Protein 5IVU (pdb70)

Sequence (258 aa):
GVTLNDACVETYQQLKLGKKLKYIIFHLNNTEIAVEKSSDSVDYDNFLADLPEDECRWAVYDLEYEGKRNKLTFVSWAPDSAKMKQKMAYASSKDILRRALTGIAVEIQGTDFSEVAHENVLDKASGVTLNDACVETYQQLKLGKKLKYIIFHLNKENTEIAVEKSSDSVDYDNFLADLPEDECRWAVYDLEYEAGKRNKLTFVSWAPDSAKMKQKMAYASSKDILRRALTGIAVEIQGTDFSEVAHENVLDKASRGH

Structure (mmCIF, N/CA/C/O backbone):
data_5IVU
#
_entry.id   5IVU
#
_cell.length_a   52.927
_cell.length_b   65.937
_cell.length_c   70.757
_cell.angle_alpha   90.00
_cell.angle_beta   90.00
_cell.angle_gamma   90.00
#
_symmetry.space_group_name_H-M   'P 21 21 21'
#
loop_
_entity.id
_entity.type
_entity.pdbx_description
1 polymer Cofilin
2 water water
#
loop_
_atom_site.group_PDB
_atom_site.id
_atom_site.type_symbol
_atom_site.label_atom_id
_atom_site.label_alt_id
_atom_site.label_comp_id
_atom_site.label_asym_id
_atom_site.label_entity_id
_atom_site.label_seq_id
_atom_site.pdbx_PDB_ins_code
_atom_site.Cartn_x
_atom_site.Cartn_y
_atom_site.Cartn_z
_atom_site.occupancy
_atom_site.B_iso_or_equiv
_atom_site.auth_seq_id
_atom_site.auth_comp_id
_atom_site.auth_asym_id
_atom_site.auth_atom_id
_atom_site.pdbx_PDB_model_num
ATOM 1 N N . GLY A 1 6 ? -11.465 0.406 8.976 1.00 69.38 6 GLY A N 1
ATOM 2 C CA . GLY A 1 6 ? -12.539 0.233 7.948 1.00 71.08 6 GLY A CA 1
ATOM 3 C C . GLY A 1 6 ? -12.046 -0.023 6.530 1.00 72.30 6 GLY A C 1
ATOM 4 O O . GLY A 1 6 ? -12.538 -0.930 5.837 1.00 72.47 6 GLY A O 1
ATOM 5 N N . VAL A 1 7 ? -11.074 0.780 6.098 1.00 70.80 7 VAL A N 1
ATOM 6 C CA . VAL A 1 7 ? -10.696 0.860 4.678 1.00 70.08 7 VAL A CA 1
ATOM 7 C C . VAL A 1 7 ? -9.227 0.503 4.443 1.00 67.61 7 VAL A C 1
ATOM 8 O O . VAL A 1 7 ? -8.329 1.097 5.040 1.00 64.22 7 VAL A O 1
ATOM 12 N N . THR A 1 8 ? -9.005 -0.457 3.544 1.00 66.00 8 THR A N 1
ATOM 13 C CA . THR A 1 8 ? -7.679 -1.030 3.297 1.00 62.63 8 THR A CA 1
ATOM 14 C C . THR A 1 8 ? -7.180 -0.662 1.881 1.00 59.23 8 THR A C 1
ATOM 15 O O . THR A 1 8 ? -7.962 -0.561 0.933 1.00 55.97 8 THR A O 1
ATOM 19 N N . LEU A 1 9 ? -5.877 -0.446 1.753 1.00 55.21 9 LEU A N 1
ATOM 20 C CA . LEU A 1 9 ? -5.271 -0.097 0.465 1.00 53.88 9 LEU A CA 1
ATOM 21 C C . LEU A 1 9 ? -4.819 -1.354 -0.282 1.00 53.72 9 LEU A C 1
ATOM 22 O O . LEU A 1 9 ? -4.050 -2.156 0.254 1.00 54.26 9 LEU A O 1
ATOM 27 N N . ASN A 1 10 ? -5.282 -1.510 -1.518 1.00 53.83 10 ASN A N 1
ATOM 28 C CA . ASN A 1 10 ? -4.854 -2.615 -2.376 1.00 54.72 10 ASN A CA 1
ATOM 29 C C . ASN A 1 10 ? -3.381 -2.449 -2.811 1.00 54.66 10 ASN A C 1
ATOM 30 O O . ASN A 1 10 ? -2.930 -1.337 -3.107 1.00 53.86 10 ASN A O 1
ATOM 35 N N . ASP A 1 11 ? -2.631 -3.557 -2.807 1.00 53.82 11 ASP A N 1
ATOM 36 C CA . ASP A 1 11 ? -1.206 -3.558 -3.202 1.00 54.26 11 ASP A CA 1
ATOM 37 C C . ASP A 1 11 ? -1.001 -3.047 -4.627 1.00 50.87 11 ASP A C 1
ATOM 38 O O . ASP A 1 11 ? 0.010 -2.396 -4.916 1.00 53.04 11 ASP A O 1
ATOM 43 N N . ALA A 1 12 ? -1.967 -3.340 -5.499 1.00 47.67 12 ALA A N 1
ATOM 44 C CA . ALA A 1 12 ? -1.964 -2.881 -6.898 1.00 46.60 12 ALA A CA 1
ATOM 45 C C . ALA A 1 12 ? -1.940 -1.352 -7.092 1.00 43.66 12 ALA A C 1
ATOM 46 O O . ALA A 1 12 ? -1.511 -0.878 -8.144 1.00 39.50 12 ALA A O 1
ATOM 48 N N . CYS A 1 13 ? -2.396 -0.592 -6.093 1.00 41.29 13 CYS A N 1
ATOM 49 C CA . CYS A 1 13 ? -2.360 0.868 -6.158 1.00 42.60 13 CYS A CA 1
ATOM 50 C C . CYS A 1 13 ? -0.930 1.406 -6.256 1.00 42.85 13 CYS A C 1
ATOM 51 O O . CYS A 1 13 ? -0.603 2.118 -7.222 1.00 39.98 13 CYS A O 1
ATOM 54 N N . VAL A 1 14 ? -0.091 1.066 -5.272 1.00 42.95 14 VAL A N 1
ATOM 55 C CA . VAL A 1 14 ? 1.309 1.515 -5.273 1.00 45.11 14 VAL A CA 1
ATOM 56 C C . VAL A 1 14 ? 2.082 0.901 -6.449 1.00 45.08 14 VAL A C 1
ATOM 57 O O . VAL A 1 14 ? 2.896 1.584 -7.062 1.00 48.18 14 VAL A O 1
ATOM 61 N N . GLU A 1 15 ? 1.823 -0.369 -6.755 1.00 46.60 15 GLU A N 1
ATOM 62 C CA . GLU A 1 15 ? 2.499 -1.066 -7.859 1.00 48.35 15 GLU A CA 1
ATOM 63 C C . GLU A 1 15 ? 2.287 -0.374 -9.191 1.00 44.66 15 GLU A C 1
ATOM 64 O O . GLU A 1 15 ? 3.251 -0.117 -9.906 1.00 43.95 15 GLU A O 1
ATOM 70 N N . THR A 1 16 ? 1.027 -0.079 -9.513 1.00 41.30 16 THR A N 1
ATOM 71 C CA . THR A 1 16 ? 0.681 0.582 -10.779 1.00 38.66 16 THR A CA 1
ATOM 72 C C . THR A 1 16 ? 1.228 2.007 -10.828 1.00 36.06 16 THR A C 1
ATOM 73 O O . THR A 1 16 ? 1.624 2.489 -11.888 1.00 36.95 16 THR A O 1
ATOM 77 N N . TYR A 1 17 ? 1.209 2.683 -9.687 1.00 35.47 17 TYR A N 1
ATOM 78 C CA . TYR A 1 17 ? 1.780 4.018 -9.555 1.00 34.98 17 TYR A CA 1
ATOM 79 C C . TYR A 1 17 ? 3.286 3.983 -9.787 1.00 36.27 17 TYR A C 1
ATOM 80 O O . TYR A 1 17 ? 3.818 4.860 -10.478 1.00 35.66 17 TYR A O 1
ATOM 89 N N . GLN A 1 18 ? 3.964 2.985 -9.210 1.00 35.78 18 GLN A N 1
ATOM 90 C CA . GLN A 1 18 ? 5.389 2.799 -9.458 1.00 38.09 18 GLN A CA 1
ATOM 91 C C . GLN A 1 18 ? 5.648 2.543 -10.937 1.00 39.40 18 GLN A C 1
ATOM 92 O O . GLN A 1 18 ? 6.610 3.073 -11.483 1.00 43.06 18 GLN A O 1
ATOM 98 N N . GLN A 1 19 ? 4.774 1.782 -11.592 1.00 39.15 19 GLN A N 1
ATOM 99 C CA . GLN A 1 19 ? 4.865 1.565 -13.042 1.00 42.05 19 GLN A CA 1
ATOM 100 C C . GLN A 1 19 ? 4.688 2.874 -13.845 1.00 41.12 19 GLN A C 1
ATOM 101 O O . GLN A 1 19 ? 5.443 3.148 -14.785 1.00 38.55 19 GLN A O 1
ATOM 107 N N . LEU A 1 20 ? 3.704 3.686 -13.463 1.00 40.18 20 LEU A N 1
ATOM 108 C CA . LEU A 1 20 ? 3.547 5.019 -14.036 1.00 40.26 20 LEU A CA 1
ATOM 109 C C . LEU A 1 20 ? 4.821 5.841 -13.840 1.00 42.44 20 LEU A C 1
ATOM 110 O O . LEU A 1 20 ? 5.286 6.504 -14.762 1.00 42.84 20 LEU A O 1
ATOM 115 N N . LYS A 1 21 ? 5.362 5.797 -12.630 1.00 45.50 21 LYS A N 1
ATOM 116 C CA . LYS A 1 21 ? 6.516 6.609 -12.246 1.00 49.19 21 LYS A CA 1
ATOM 117 C C . LYS A 1 21 ? 7.829 6.219 -12.961 1.00 49.98 21 LYS A C 1
ATOM 118 O O . LYS A 1 21 ? 8.631 7.095 -13.256 1.00 51.12 21 LYS A O 1
ATOM 124 N N . LEU A 1 22 ? 7.995 4.929 -13.274 1.00 52.29 22 LEU A N 1
ATOM 125 C CA . LEU A 1 22 ? 9.214 4.326 -13.814 1.00 55.55 22 LEU A CA 1
ATOM 126 C C . LEU A 1 22 ? 8.942 3.957 -15.261 1.00 59.65 22 LEU A C 1
ATOM 127 O O . LEU A 1 22 ? 8.283 2.947 -15.535 1.00 59.15 22 LEU A O 1
ATOM 132 N N . GLY A 1 23 ? 9.444 4.755 -16.190 1.00 64.37 23 GLY A N 1
ATOM 133 C CA . GLY A 1 23 ? 9.303 4.437 -17.607 1.00 68.81 23 GLY A CA 1
ATOM 134 C C . GLY A 1 23 ? 7.922 4.695 -18.153 1.00 66.52 23 GLY A C 1
ATOM 135 O O . GLY A 1 23 ? 7.007 4.994 -17.409 1.00 63.54 23 GLY A O 1
ATOM 136 N N . LYS A 1 24 ? 7.794 4.481 -19.456 1.00 68.66 24 LYS A N 1
ATOM 137 C CA . LYS A 1 24 ? 6.766 5.071 -20.288 1.00 71.01 24 LYS A CA 1
ATOM 138 C C . LYS A 1 24 ? 5.801 4.007 -20.793 1.00 66.18 24 LYS A C 1
ATOM 139 O O . LYS A 1 24 ? 5.800 3.673 -21.976 1.00 66.49 24 LYS A O 1
ATOM 145 N N . LYS A 1 25 ? 5.006 3.453 -19.883 1.00 62.65 25 LYS A N 1
ATOM 146 C CA . LYS A 1 25 ? 3.833 2.651 -20.259 1.00 58.80 25 LYS A CA 1
ATOM 147 C C . LYS A 1 2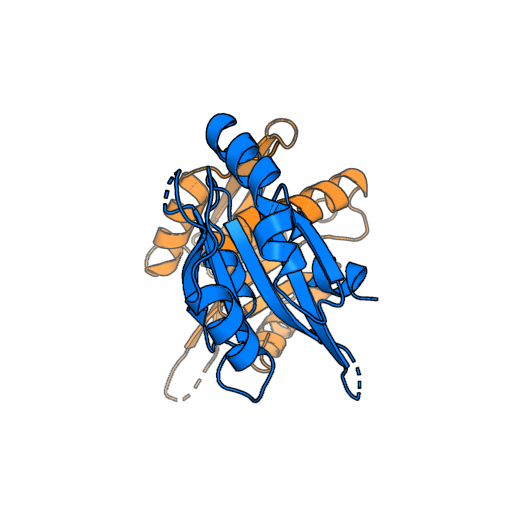5 ? 2.502 3.309 -19.891 1.00 49.20 25 LYS A C 1
ATOM 148 O O . LYS A 1 25 ? 1.479 2.950 -20.457 1.00 46.96 25 LYS A O 1
ATOM 154 N N . LEU A 1 26 ? 2.525 4.285 -18.980 1.00 44.18 26 LEU A N 1
ATOM 155 C CA . LEU A 1 26 ? 1.310 4.873 -18.400 1.00 40.21 26 LEU A CA 1
ATOM 156 C C . LEU A 1 26 ? 1.413 6.389 -18.321 1.00 37.78 26 LEU A C 1
ATOM 157 O O . LEU A 1 26 ? 2.476 6.936 -18.023 1.00 35.46 26 LEU A O 1
ATOM 162 N N . LYS A 1 27 ? 0.301 7.056 -18.607 1.00 36.44 27 LYS A N 1
ATOM 163 C CA . LYS A 1 27 ? 0.199 8.501 -18.469 1.00 35.94 27 LYS A CA 1
ATOM 164 C C . LYS A 1 27 ? -0.682 8.883 -17.275 1.00 35.76 27 LYS A C 1
ATOM 165 O O . LYS A 1 27 ? -0.410 9.887 -16.624 1.00 38.48 27 LYS A O 1
ATOM 171 N N . TYR A 1 28 ? -1.722 8.097 -16.976 1.00 35.58 28 TYR A N 1
ATOM 172 C CA . TYR A 1 28 ? -2.531 8.314 -15.760 1.00 34.76 28 TYR A CA 1
ATOM 173 C C . TYR A 1 28 ? -3.170 7.065 -15.176 1.00 34.47 28 TYR A C 1
ATOM 174 O O . TYR A 1 28 ? -3.269 6.038 -15.839 1.00 35.67 28 TYR A O 1
ATOM 183 N N . ILE A 1 29 ? -3.607 7.184 -13.923 1.00 34.24 29 ILE A N 1
ATOM 184 C CA . ILE A 1 29 ? -4.284 6.109 -13.185 1.00 33.35 29 ILE A CA 1
ATOM 185 C C . ILE A 1 29 ? -5.525 6.694 -12.487 1.00 34.06 29 ILE A C 1
ATOM 186 O O . ILE A 1 29 ? -5.453 7.769 -11.885 1.00 32.34 29 ILE A O 1
ATOM 191 N N . ILE A 1 30 ? -6.645 5.969 -12.558 1.00 33.75 30 ILE A N 1
ATOM 192 C CA . ILE A 1 30 ? -7.873 6.323 -11.842 1.00 33.10 30 ILE A CA 1
ATOM 193 C C . ILE A 1 30 ? -8.080 5.342 -10.686 1.00 32.25 30 ILE A C 1
ATOM 194 O O . ILE A 1 30 ? -8.175 4.145 -10.910 1.00 32.14 30 ILE A O 1
ATOM 199 N N . PHE A 1 31 ? -8.131 5.856 -9.459 1.00 33.30 31 PHE A N 1
ATOM 200 C CA . PHE A 1 31 ? -8.437 5.056 -8.262 1.00 33.73 31 PHE A CA 1
ATOM 201 C C . PHE A 1 31 ? -9.865 5.318 -7.792 1.00 34.07 31 PHE A C 1
ATOM 202 O O . PHE A 1 31 ? -10.422 6.391 -8.047 1.00 30.88 31 PHE A O 1
ATOM 210 N N . HIS A 1 32 ? -10.425 4.344 -7.073 1.00 35.95 32 HIS A N 1
ATOM 211 C CA . HIS A 1 32 ? -11.806 4.415 -6.570 1.00 37.44 32 HIS A CA 1
ATOM 212 C C . HIS A 1 32 ? -12.022 3.503 -5.345 1.00 36.66 32 HIS A C 1
ATOM 213 O O . HIS A 1 32 ? -11.182 2.652 -5.058 1.00 35.04 32 HIS A O 1
ATOM 220 N N . LEU A 1 33 ? -13.118 3.716 -4.613 1.00 38.93 33 LEU A N 1
ATOM 221 C CA . LEU A 1 33 ? -13.571 2.763 -3.561 1.00 43.52 33 LEU A CA 1
ATOM 222 C C . LEU A 1 33 ? -14.349 1.646 -4.217 1.00 47.54 33 LEU A C 1
ATOM 223 O O . LEU A 1 33 ? -15.103 1.908 -5.156 1.00 49.35 33 LEU A O 1
ATOM 228 N N . ASN A 1 34 ? -14.229 0.429 -3.684 1.00 54.03 34 ASN A N 1
ATOM 229 C CA . ASN A 1 34 ? -14.878 -0.752 -4.319 1.00 59.76 34 ASN A CA 1
ATOM 230 C C . ASN A 1 34 ? -16.421 -0.810 -4.138 1.00 62.49 34 ASN A C 1
ATOM 231 O O . ASN A 1 34 ? -17.005 -0.234 -3.201 1.00 63.74 34 ASN A O 1
ATOM 236 N N . ASN A 1 37 ? -16.954 2.176 1.260 1.00 62.07 37 ASN A N 1
ATOM 237 C CA . ASN A 1 37 ? -16.863 0.708 1.242 1.00 64.95 37 ASN A CA 1
ATOM 238 C C . ASN A 1 37 ? -15.443 0.273 1.684 1.00 65.12 37 ASN A C 1
ATOM 239 O O . ASN A 1 37 ? -14.733 1.078 2.285 1.00 63.17 37 ASN A O 1
ATOM 244 N N . THR A 1 38 ? -15.026 -0.965 1.390 1.00 66.12 38 THR A N 1
ATOM 245 C CA . THR A 1 38 ? -13.937 -1.639 2.137 1.00 66.14 38 THR A CA 1
ATOM 246 C C . THR A 1 38 ? -12.482 -1.507 1.643 1.00 63.74 38 THR A C 1
ATOM 247 O O . THR A 1 38 ? -11.563 -1.629 2.463 1.00 57.34 38 THR A O 1
ATOM 251 N N . GLU A 1 39 ? -12.265 -1.296 0.336 1.00 61.82 39 GLU A N 1
ATOM 252 C CA . GLU A 1 39 ? -10.903 -1.149 -0.208 1.00 57.82 39 GLU A CA 1
ATOM 253 C C . GLU A 1 39 ? -10.772 -0.074 -1.293 1.00 53.91 39 GLU A C 1
ATOM 254 O O . GLU A 1 39 ? -11.691 0.138 -2.093 1.00 55.91 39 GLU A O 1
ATOM 260 N N . ILE A 1 40 ? -9.610 0.583 -1.311 1.00 47.43 40 ILE A N 1
ATOM 261 C CA . ILE A 1 40 ? -9.230 1.484 -2.395 1.00 42.88 40 ILE A CA 1
ATOM 262 C C . ILE A 1 40 ? -8.518 0.645 -3.463 1.00 41.53 40 ILE A C 1
ATOM 263 O O . ILE A 1 40 ? -7.614 -0.128 -3.148 1.00 44.36 40 ILE A O 1
ATOM 268 N N . ALA A 1 41 ? -8.929 0.808 -4.716 1.00 39.54 41 ALA A N 1
ATOM 269 C CA . ALA A 1 41 ? -8.463 -0.024 -5.820 1.00 38.77 41 ALA A CA 1
ATOM 270 C C . ALA A 1 41 ? -8.252 0.817 -7.063 1.00 39.47 41 ALA A C 1
ATOM 271 O O . ALA A 1 41 ? -8.739 1.951 -7.138 1.00 39.41 41 ALA A O 1
ATOM 273 N N . VAL A 1 42 ? -7.538 0.239 -8.035 1.00 38.38 42 VAL A N 1
ATOM 274 C CA . VAL A 1 42 ? -7.326 0.849 -9.343 1.00 38.91 42 VAL A CA 1
ATOM 275 C C . VAL A 1 42 ? -8.560 0.582 -10.174 1.00 38.02 42 VAL A C 1
ATOM 276 O O . VAL A 1 42 ? -8.859 -0.565 -10.448 1.00 38.00 42 VAL A O 1
ATOM 280 N N . GLU A 1 43 ? -9.286 1.635 -10.549 1.00 38.38 43 GLU A N 1
ATOM 281 C CA . GLU A 1 43 ? -10.384 1.501 -11.508 1.00 38.29 43 GLU A CA 1
ATOM 282 C C . GLU A 1 43 ? -9.817 1.311 -12.902 1.00 38.88 43 GLU A C 1
ATOM 283 O O . GLU A 1 43 ? -10.292 0.463 -13.657 1.00 39.25 43 GLU A O 1
ATOM 289 N N . LYS A 1 44 ? -8.829 2.126 -13.257 1.00 40.81 44 LYS A N 1
ATOM 290 C CA . LYS A 1 44 ? -8.122 1.931 -14.515 1.00 42.65 44 LYS A CA 1
ATOM 291 C C . LYS A 1 44 ? -6.802 2.673 -14.673 1.00 41.91 44 LYS A C 1
ATOM 292 O O . LYS A 1 44 ? -6.471 3.581 -13.921 1.00 43.26 44 LYS A O 1
ATOM 298 N N . SER A 1 45 ? -6.058 2.223 -15.678 1.00 41.95 45 SER A N 1
ATOM 299 C CA . SER A 1 45 ? -4.832 2.850 -16.146 1.00 42.15 45 SER A CA 1
ATOM 300 C C . SER A 1 45 ? -5.006 3.226 -17.612 1.00 41.75 45 SER A C 1
ATOM 301 O O . SER A 1 45 ? -5.858 2.682 -18.315 1.00 40.75 45 SER A O 1
ATOM 304 N N . SER A 1 46 ? -4.181 4.153 -18.069 1.00 40.87 46 SER A N 1
ATOM 305 C CA . SER A 1 46 ? -4.195 4.562 -19.460 1.00 39.65 46 SER A CA 1
ATOM 306 C C . SER A 1 46 ? -2.805 4.925 -19.935 1.00 37.88 46 SER A C 1
ATOM 307 O O . SER A 1 46 ? -2.000 5.471 -19.178 1.00 38.76 46 SER A O 1
ATOM 310 N N . ASP A 1 47 ? -2.554 4.616 -21.200 1.00 37.13 47 ASP A N 1
ATOM 311 C CA . ASP A 1 47 ? -1.333 5.008 -21.895 1.00 37.14 47 ASP A CA 1
ATOM 312 C C . ASP A 1 47 ? -1.560 6.263 -22.722 1.00 35.11 47 ASP A C 1
ATOM 313 O O . ASP A 1 47 ? -0.632 6.736 -23.379 1.00 36.24 47 ASP A O 1
ATOM 318 N N . SER A 1 48 ? -2.781 6.804 -22.696 1.00 34.08 48 SER A N 1
ATOM 319 C CA . SER A 1 48 ? -3.156 7.901 -23.589 1.00 33.76 48 SER A CA 1
ATOM 320 C C . SER A 1 48 ? -2.476 9.213 -23.218 1.00 33.49 48 SER A C 1
ATOM 321 O O . SER A 1 48 ? -2.514 9.639 -22.073 1.00 33.60 48 SER A O 1
ATOM 324 N N . VAL A 1 49 ? -1.885 9.856 -24.215 1.00 34.22 49 VAL A N 1
ATOM 325 C CA . VAL A 1 49 ? -1.276 11.171 -24.057 1.00 35.55 49 VAL A CA 1
ATOM 326 C C . VAL A 1 49 ? -2.344 12.293 -24.066 1.00 36.83 49 VAL A C 1
ATOM 327 O O . VAL A 1 49 ? -2.057 13.420 -23.656 1.00 37.93 49 VAL A O 1
ATOM 331 N N . ASP A 1 50 ? -3.553 11.977 -24.542 1.00 37.13 50 ASP A N 1
ATOM 332 C CA . ASP A 1 50 ? -4.619 12.964 -24.727 1.00 38.73 50 ASP A CA 1
ATOM 333 C C . ASP A 1 50 ? -5.290 13.301 -23.399 1.00 37.63 50 ASP A C 1
ATOM 334 O O . ASP A 1 50 ? -5.971 12.462 -22.802 1.00 36.31 50 ASP A O 1
ATOM 339 N N . TYR A 1 51 ? -5.099 14.532 -22.944 1.00 38.70 51 TYR A N 1
ATOM 340 C CA . TYR A 1 51 ? -5.702 14.985 -21.692 1.00 41.59 51 TYR A CA 1
ATOM 341 C C . TYR A 1 51 ? -7.243 14.876 -21.673 1.00 43.46 51 TYR A C 1
ATOM 342 O O . TYR A 1 51 ? -7.827 14.688 -20.600 1.00 46.71 51 TYR A O 1
ATOM 351 N N . ASP A 1 52 ? -7.891 14.964 -22.835 1.00 42.98 52 ASP A N 1
ATOM 352 C CA . ASP A 1 52 ? -9.352 14.802 -22.912 1.00 43.23 52 ASP A CA 1
ATOM 353 C C . ASP A 1 52 ? -9.848 13.391 -22.591 1.00 42.57 52 ASP A C 1
ATOM 354 O O . ASP A 1 52 ? -10.976 13.240 -22.101 1.00 45.70 52 ASP A O 1
ATOM 35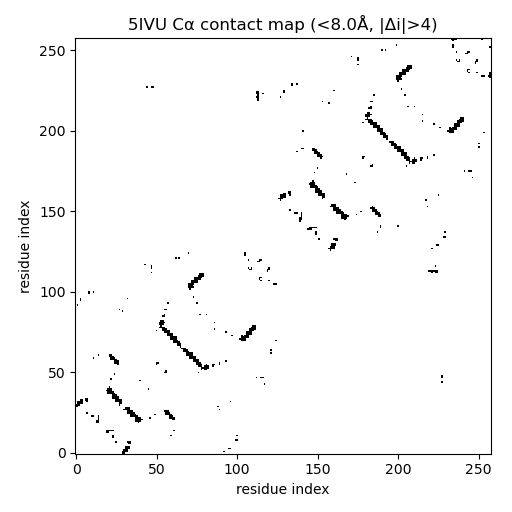9 N N . ASN A 1 53 ? -9.033 12.376 -22.858 1.00 39.98 53 ASN A N 1
ATOM 360 C CA . ASN A 1 53 ? -9.336 11.003 -22.412 1.00 41.89 53 ASN A CA 1
ATOM 361 C C . ASN A 1 53 ? -9.341 10.872 -20.890 1.00 41.08 53 ASN A C 1
ATOM 362 O O . ASN A 1 53 ? -10.137 10.104 -20.333 1.00 39.45 53 ASN A O 1
ATOM 367 N N . PHE A 1 54 ? -8.441 11.609 -20.230 1.00 39.10 54 PHE A N 1
ATOM 368 C CA . PHE A 1 54 ? -8.417 11.688 -18.766 1.00 37.04 54 PHE A CA 1
ATOM 369 C C . PHE A 1 54 ? -9.710 12.304 -18.244 1.00 36.90 54 PHE A C 1
ATOM 370 O O . PHE A 1 54 ? -10.372 11.707 -17.385 1.00 34.55 54 PHE A O 1
ATOM 378 N N . LEU A 1 55 ? -10.068 13.470 -18.791 1.00 36.59 55 LEU A N 1
ATOM 379 C CA . LEU A 1 55 ? -11.294 14.163 -18.410 1.00 39.17 55 LEU A CA 1
ATOM 380 C C . LEU A 1 55 ? -12.547 13.310 -18.611 1.00 40.42 55 LEU A C 1
ATOM 381 O O . LEU A 1 55 ? -13.462 13.366 -17.786 1.00 41.46 55 LEU A O 1
ATOM 386 N N . ALA A 1 56 ? -12.552 12.488 -19.662 1.00 41.68 56 ALA A N 1
ATOM 387 C CA . ALA A 1 56 ? -13.659 11.566 -19.939 1.00 43.59 56 ALA A CA 1
ATOM 388 C C . ALA A 1 56 ? -13.811 10.473 -18.885 1.00 43.54 56 ALA A C 1
ATOM 389 O O . ALA A 1 56 ? -14.923 10.041 -18.620 1.00 46.03 56 ALA A O 1
ATOM 391 N N . ASP A 1 57 ? -12.704 10.021 -18.300 1.00 44.90 57 ASP A N 1
ATOM 392 C CA . ASP A 1 57 ? -12.746 9.004 -17.229 1.00 46.25 57 ASP A CA 1
ATOM 393 C C . ASP A 1 57 ? -13.065 9.532 -15.826 1.00 45.54 57 ASP A C 1
ATOM 394 O O . ASP A 1 57 ? -13.223 8.740 -14.894 1.00 47.47 57 ASP A O 1
ATOM 399 N N . LEU A 1 58 ? -13.150 10.850 -15.671 1.00 44.09 58 LEU A N 1
ATOM 400 C CA . LEU A 1 58 ? -13.658 11.448 -14.440 1.00 43.02 58 LEU A CA 1
ATOM 401 C C . LEU A 1 58 ? -15.179 11.476 -14.559 1.00 42.71 58 LEU A C 1
ATOM 402 O O . LEU A 1 58 ? -15.719 12.285 -15.335 1.00 40.03 58 LEU A O 1
ATOM 407 N N . PRO A 1 59 ? -15.883 10.587 -13.818 1.00 43.50 59 PRO A N 1
ATOM 408 C CA . PRO A 1 59 ? -17.332 10.576 -14.009 1.00 43.94 59 PRO A CA 1
ATOM 409 C C . PRO A 1 59 ? -17.937 11.847 -13.449 1.00 44.81 59 PRO A C 1
ATOM 410 O O . PRO A 1 59 ? -17.514 12.312 -12.385 1.00 44.61 59 PRO A O 1
ATOM 414 N N . GLU A 1 60 ? -18.907 12.397 -14.172 1.00 45.68 60 GLU A N 1
ATOM 415 C CA . GLU A 1 60 ? -19.483 13.697 -13.839 1.00 48.34 60 GLU A CA 1
ATOM 416 C C . GLU A 1 60 ? -20.265 13.741 -12.521 1.00 47.29 60 GLU A C 1
ATOM 417 O O . GLU A 1 60 ? -20.409 14.818 -11.942 1.00 47.92 60 GLU A O 1
ATOM 423 N N . ASP A 1 61 ? -20.747 12.590 -12.050 1.00 47.20 61 ASP A N 1
ATOM 424 C CA . ASP A 1 61 ? -21.563 12.515 -10.831 1.00 49.23 61 ASP A CA 1
ATOM 425 C C . ASP A 1 61 ? -21.027 11.501 -9.793 1.00 47.54 61 ASP A C 1
ATOM 426 O O . ASP A 1 61 ? -21.793 10.974 -8.980 1.00 46.03 61 ASP A O 1
ATOM 431 N N . GLU A 1 62 ? -19.718 11.232 -9.833 1.00 46.28 62 GLU A N 1
ATOM 432 C CA . GLU A 1 62 ? -19.061 10.353 -8.865 1.00 45.05 62 GLU A CA 1
ATOM 433 C C . GLU A 1 62 ? -17.681 10.874 -8.504 1.00 42.63 62 GLU A C 1
ATOM 434 O O . GLU A 1 62 ? -17.040 11.541 -9.310 1.00 41.79 62 GLU A O 1
ATOM 440 N N . CYS A 1 63 ? -17.243 10.573 -7.282 1.00 39.73 63 CYS A N 1
ATOM 441 C CA . CYS A 1 63 ? -15.896 10.907 -6.836 1.00 39.36 63 CYS A CA 1
ATOM 442 C C . CYS A 1 63 ? -14.879 9.876 -7.308 1.00 36.58 63 CYS A C 1
ATOM 443 O O . CYS A 1 63 ? -15.187 8.687 -7.443 1.00 32.43 63 CYS A O 1
ATOM 446 N N . ARG A 1 64 ? -13.665 10.358 -7.555 1.00 35.25 64 ARG A N 1
ATOM 447 C CA . ARG A 1 64 ? -12.514 9.506 -7.845 1.00 37.10 64 ARG A CA 1
ATOM 448 C C . ARG A 1 64 ? -11.279 10.174 -7.260 1.00 35.89 64 ARG A C 1
ATOM 449 O O . ARG A 1 64 ? -11.309 11.359 -6.913 1.00 34.90 64 ARG A O 1
ATOM 457 N N . TRP A 1 65 ? -10.207 9.397 -7.143 1.00 34.27 65 TRP A N 1
ATOM 458 C CA . TRP A 1 65 ? -8.854 9.949 -7.099 1.00 32.77 65 TRP A CA 1
ATOM 459 C C . TRP A 1 65 ? -8.148 9.583 -8.394 1.00 30.18 65 TRP A C 1
ATOM 460 O O . TRP A 1 65 ? -8.526 8.629 -9.068 1.00 29.30 65 TRP A O 1
ATOM 471 N N . ALA A 1 66 ? -7.122 10.347 -8.739 1.00 28.73 66 ALA A N 1
ATOM 472 C CA . ALA A 1 66 ? -6.309 10.013 -9.897 1.00 28.46 66 ALA A CA 1
ATOM 473 C C . ALA A 1 66 ? -4.905 10.505 -9.713 1.00 29.42 66 ALA A C 1
ATOM 474 O O . ALA A 1 66 ? -4.661 11.405 -8.912 1.00 29.47 66 ALA A O 1
ATOM 476 N N . VAL A 1 67 ? -3.989 9.898 -10.460 1.00 29.75 67 VAL A N 1
ATOM 477 C CA . VAL A 1 67 ? -2.648 10.435 -10.640 1.00 29.77 67 VAL A CA 1
ATOM 478 C C . VAL A 1 67 ? -2.444 10.665 -12.136 1.00 29.45 67 VAL A C 1
ATOM 479 O O . VAL A 1 67 ? -2.823 9.824 -12.948 1.00 29.36 67 VAL A O 1
ATOM 483 N N . TYR A 1 68 ? -1.872 11.821 -12.479 1.00 29.19 68 TYR A N 1
ATOM 484 C CA . TYR A 1 68 ? -1.616 12.193 -13.861 1.00 30.36 68 TYR A CA 1
ATOM 485 C C . TYR A 1 68 ? -0.167 12.637 -13.992 1.00 30.49 68 TYR A C 1
ATOM 486 O O . TYR A 1 68 ? 0.309 13.444 -13.198 1.00 31.28 68 TYR A O 1
ATOM 495 N N . ASP A 1 69 ? 0.525 12.104 -14.993 1.00 31.70 69 ASP A N 1
ATOM 496 C CA . ASP A 1 69 ? 1.909 12.470 -15.255 1.00 32.52 69 ASP A CA 1
ATOM 497 C C . ASP A 1 69 ? 1.889 13.687 -16.166 1.00 32.86 69 ASP A C 1
ATOM 498 O O . ASP A 1 69 ? 1.926 13.573 -17.384 1.00 31.58 69 ASP A O 1
ATOM 503 N N . LEU A 1 70 ? 1.821 14.859 -15.546 1.00 34.25 70 LEU A N 1
ATOM 504 C CA . LEU A 1 70 ? 1.594 16.107 -16.250 1.00 36.33 70 LEU A CA 1
ATOM 505 C C . LEU A 1 70 ? 2.880 16.633 -16.855 1.00 38.38 70 LEU A C 1
ATOM 506 O O . LEU A 1 70 ? 3.843 16.871 -16.142 1.00 38.30 70 LEU A O 1
ATOM 511 N N . GLU A 1 71 ? 2.872 16.821 -18.169 1.00 44.61 71 GLU A N 1
ATOM 512 C CA . GLU A 1 71 ? 3.980 17.417 -18.909 1.00 50.29 71 GLU A CA 1
ATOM 513 C C . GLU A 1 71 ? 3.695 18.898 -19.198 1.00 53.15 71 GLU A C 1
ATOM 514 O O . GLU A 1 71 ? 2.579 19.260 -19.556 1.00 50.04 71 GLU A O 1
ATOM 520 N N . TYR A 1 72 ? 4.717 19.743 -19.083 1.00 59.94 72 TYR A N 1
ATOM 521 C CA . TYR A 1 72 ? 4.603 21.166 -19.465 1.00 65.17 72 TYR A CA 1
ATOM 522 C C . TYR A 1 72 ? 5.919 21.852 -19.800 1.00 71.90 72 TYR A C 1
ATOM 523 O O . TYR A 1 72 ? 7.008 21.357 -19.473 1.00 73.84 72 TYR A O 1
ATOM 532 N N . GLU A 1 73 ? 5.771 23.014 -20.438 1.00 76.66 73 GLU A N 1
ATOM 533 C CA . GLU A 1 73 ? 6.880 23.833 -20.919 1.00 78.16 73 GLU A CA 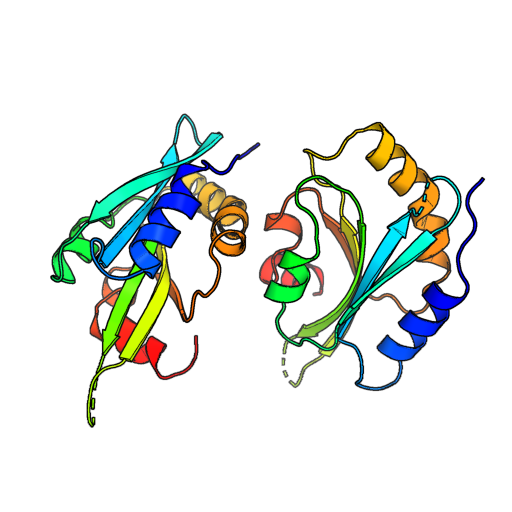1
ATOM 534 C C . GLU A 1 73 ? 6.960 25.112 -20.083 1.00 70.41 73 GLU A C 1
ATOM 535 O O . GLU A 1 73 ? 7.264 25.068 -18.889 1.00 61.20 73 GLU A O 1
ATOM 541 N N . GLY A 1 79 ? 13.243 23.559 -22.689 1.00 86.83 79 GLY A N 1
ATOM 542 C CA . GLY A 1 79 ? 12.730 22.193 -22.744 1.00 88.12 79 GLY A CA 1
ATOM 543 C C . GLY A 1 79 ? 11.375 22.029 -22.065 1.00 87.80 79 GLY A C 1
ATOM 544 O O . GLY A 1 79 ? 10.543 22.934 -22.108 1.00 85.09 79 GLY A O 1
ATOM 545 N N . LYS A 1 80 ? 11.159 20.865 -21.446 1.00 87.30 80 LYS A N 1
ATOM 546 C CA . LYS A 1 80 ? 9.880 20.516 -20.802 1.00 83.48 80 LYS A CA 1
ATOM 547 C C . LYS A 1 80 ? 10.127 19.934 -19.408 1.00 76.50 80 LYS A C 1
ATOM 548 O O . LYS A 1 80 ? 11.212 19.410 -19.123 1.00 78.20 80 LYS A O 1
ATOM 554 N N . ARG A 1 81 ? 9.124 20.045 -18.541 1.00 65.23 81 ARG A N 1
ATOM 555 C CA . ARG A 1 81 ? 9.159 19.464 -17.196 1.00 62.47 81 ARG A CA 1
ATOM 556 C C . ARG A 1 81 ? 7.981 18.503 -16.986 1.00 53.56 81 ARG A C 1
ATOM 557 O O . ARG A 1 81 ? 6.990 18.611 -17.688 1.00 51.51 81 ARG A O 1
ATOM 565 N N . ASN A 1 82 ? 8.107 17.553 -16.054 1.00 45.90 82 ASN A N 1
ATOM 566 C CA . ASN A 1 82 ? 6.993 16.670 -15.678 1.00 43.18 82 ASN A CA 1
ATOM 567 C C . ASN A 1 82 ? 6.691 16.805 -14.203 1.00 43.27 82 ASN A C 1
ATOM 568 O O . ASN A 1 82 ? 7.605 17.000 -13.392 1.00 43.49 82 ASN A O 1
ATOM 573 N N . LYS A 1 83 ? 5.414 16.680 -13.853 1.00 39.40 83 LYS A N 1
ATOM 574 C CA . LYS A 1 83 ? 5.005 16.679 -12.459 1.00 38.33 83 LYS A CA 1
ATOM 575 C C . LYS A 1 83 ? 3.903 15.659 -12.218 1.00 34.88 83 LYS A C 1
ATOM 576 O O . LYS A 1 83 ? 2.869 15.687 -12.864 1.00 34.72 83 LYS A O 1
ATOM 582 N N . LEU A 1 84 ? 4.143 14.757 -11.276 1.00 34.22 84 LEU A N 1
ATOM 583 C CA . LEU A 1 84 ? 3.148 13.781 -10.867 1.00 34.27 84 LEU A CA 1
ATOM 584 C C . LEU A 1 84 ? 2.089 14.537 -10.058 1.00 33.55 84 LEU A C 1
ATOM 585 O O . LEU A 1 84 ? 2.396 15.150 -9.033 1.00 33.49 84 LEU A O 1
ATOM 590 N N . THR A 1 85 ? 0.853 14.478 -10.540 1.00 32.36 85 THR A N 1
ATOM 591 C CA . THR A 1 85 ? -0.246 15.275 -10.039 1.00 30.84 85 THR A CA 1
ATOM 592 C C . THR A 1 85 ? -1.336 14.387 -9.444 1.00 29.77 85 THR A C 1
ATOM 593 O O . THR A 1 85 ? -1.895 13.554 -10.142 1.00 30.20 85 THR A O 1
ATOM 597 N N . PHE A 1 86 ? -1.609 14.560 -8.150 1.00 28.84 86 PHE A N 1
ATOM 598 C CA . PHE A 1 86 ? -2.724 13.895 -7.473 1.00 27.70 86 PHE A CA 1
ATOM 599 C C . PHE A 1 86 ? -3.969 14.758 -7.584 1.00 27.86 86 PHE A C 1
ATOM 600 O O . PHE A 1 86 ? -3.905 15.967 -7.392 1.00 27.54 86 PHE A O 1
ATOM 608 N N . VAL A 1 87 ? -5.089 14.128 -7.909 1.00 27.63 87 VAL A N 1
ATOM 609 C CA . VAL A 1 87 ? -6.344 14.808 -8.167 1.00 28.30 87 VAL A CA 1
ATOM 610 C C . VAL A 1 87 ? -7.393 14.175 -7.266 1.00 29.88 87 VAL A C 1
ATOM 611 O O . VAL A 1 87 ? -7.635 12.977 -7.370 1.00 31.57 87 VAL A O 1
ATOM 615 N N . SER A 1 88 ? -8.001 14.966 -6.388 1.00 30.18 88 SER A N 1
ATOM 616 C CA . SER A 1 88 ? -9.207 14.545 -5.694 1.00 31.79 88 SER A CA 1
ATOM 617 C C . SER A 1 88 ? -10.394 15.075 -6.494 1.00 32.47 88 SER A C 1
ATOM 618 O O . SER A 1 88 ? -10.581 16.285 -6.595 1.00 33.09 88 SER A O 1
ATOM 621 N N . TRP A 1 89 ? -11.158 14.164 -7.094 1.00 33.55 89 TRP A N 1
ATOM 622 C CA . TRP A 1 89 ? -12.318 14.525 -7.890 1.00 34.73 89 TRP A CA 1
ATOM 623 C C . TRP A 1 89 ? -13.545 14.376 -7.001 1.00 35.66 89 TRP A C 1
ATOM 624 O O . TRP A 1 89 ? -13.840 13.290 -6.509 1.00 37.84 89 TRP A O 1
ATOM 635 N N . ALA A 1 90 ? -14.242 15.487 -6.781 1.00 37.20 90 ALA A N 1
ATOM 636 C CA . ALA A 1 90 ? -15.381 15.539 -5.869 1.00 37.36 90 ALA A CA 1
ATOM 637 C C . ALA A 1 90 ? -16.422 16.486 -6.455 1.00 37.39 90 ALA A C 1
ATOM 638 O O . ALA A 1 90 ? -16.609 17.597 -5.949 1.00 42.39 90 ALA A O 1
ATOM 640 N N . PRO A 1 91 ? -17.099 16.050 -7.528 1.00 38.67 91 PRO A N 1
ATOM 641 C CA . PRO A 1 91 ? -18.038 16.923 -8.220 1.00 41.95 91 PRO A CA 1
ATOM 642 C C . PRO A 1 91 ? -19.297 17.161 -7.401 1.00 43.55 91 PRO A C 1
ATOM 643 O O . PRO A 1 91 ? -19.730 16.259 -6.673 1.00 45.63 91 PRO A O 1
ATOM 647 N N . ASP A 1 92 ? -19.877 18.351 -7.552 1.00 44.49 92 ASP A N 1
ATOM 648 C CA . ASP A 1 92 ? -21.033 18.787 -6.767 1.00 47.39 92 ASP A CA 1
ATOM 649 C C . ASP A 1 92 ? -22.212 17.803 -6.825 1.00 47.82 92 ASP A C 1
ATOM 650 O O . ASP A 1 92 ? -22.842 17.523 -5.805 1.00 45.88 92 ASP A O 1
ATOM 655 N N . SER A 1 93 ? -22.481 17.260 -8.011 1.00 48.96 93 SER A N 1
ATOM 656 C CA . SER A 1 93 ? -23.607 16.343 -8.216 1.00 48.87 93 SER A CA 1
ATOM 657 C C . SER A 1 93 ? -23.417 14.928 -7.653 1.00 47.83 93 SER A C 1
ATOM 658 O O . SER A 1 93 ? -24.364 14.143 -7.661 1.00 47.90 93 SER A O 1
ATOM 661 N N . ALA A 1 94 ? -22.209 14.584 -7.204 1.00 48.03 94 ALA A N 1
ATOM 662 C CA . ALA A 1 94 ? -21.979 13.314 -6.509 1.00 48.36 94 ALA A CA 1
ATOM 663 C C . ALA A 1 94 ? -22.716 13.298 -5.176 1.00 48.31 94 ALA A C 1
ATOM 664 O O . ALA A 1 94 ? -22.897 14.340 -4.550 1.00 47.60 94 ALA A O 1
ATOM 666 N N . LYS A 1 95 ? -23.127 12.111 -4.749 1.00 49.57 95 LYS A N 1
ATOM 667 C CA . LYS A 1 95 ? -23.826 11.952 -3.475 1.00 52.45 95 LYS A CA 1
ATOM 668 C C . LYS A 1 95 ? -22.899 12.304 -2.309 1.00 52.35 95 LYS A C 1
ATOM 669 O O . LYS A 1 95 ? -21.694 12.027 -2.353 1.00 56.90 95 LYS A O 1
ATOM 675 N N . MET A 1 96 ? -23.463 12.906 -1.269 1.00 51.68 96 MET A N 1
ATOM 676 C CA . MET A 1 96 ? -22.685 13.328 -0.098 1.00 52.76 96 MET A CA 1
ATOM 677 C C . MET A 1 96 ? -22.075 12.155 0.683 1.00 51.71 96 MET A C 1
ATOM 678 O O . MET A 1 96 ? -20.946 12.254 1.156 1.00 47.03 96 MET A O 1
ATOM 683 N N . LYS A 1 97 ? -22.826 11.060 0.808 1.00 53.55 97 LYS A N 1
ATOM 684 C CA . LYS A 1 97 ? -22.323 9.812 1.400 1.00 56.15 97 LYS A CA 1
ATOM 685 C C . LYS A 1 97 ? -21.028 9.342 0.726 1.00 52.60 97 LYS A C 1
ATOM 686 O O . LYS A 1 97 ? -20.114 8.863 1.400 1.00 52.08 97 LYS A O 1
ATOM 692 N N . GLN A 1 98 ? -20.965 9.481 -0.600 1.00 50.07 98 GLN A N 1
ATOM 693 C CA . GLN A 1 98 ? -19.770 9.122 -1.353 1.00 45.74 98 GLN A CA 1
ATOM 694 C C . GLN A 1 98 ? -18.654 10.127 -1.110 1.00 44.82 98 GLN A C 1
ATOM 695 O O . GLN A 1 98 ? -17.504 9.724 -0.908 1.00 46.06 98 GLN A O 1
ATOM 701 N N . LYS A 1 99 ? -18.983 11.419 -1.124 1.00 41.00 99 LYS A N 1
ATOM 702 C CA . LYS A 1 99 ? -17.986 12.463 -0.863 1.00 43.04 99 LYS A CA 1
ATOM 703 C C . LYS A 1 99 ? -17.346 12.316 0.524 1.00 41.73 99 LYS A C 1
ATOM 704 O O . LYS A 1 99 ? -16.144 12.560 0.683 1.00 38.37 99 LYS A O 1
ATOM 710 N N . MET A 1 100 ? -18.157 11.957 1.517 1.00 41.51 100 MET A N 1
ATOM 711 C CA . MET A 1 100 ? -17.666 11.765 2.877 1.00 45.57 100 MET A CA 1
ATOM 712 C C . MET A 1 100 ? -16.723 10.564 2.964 1.00 43.92 100 MET A C 1
ATOM 713 O O . MET A 1 100 ? -15.719 10.626 3.679 1.00 43.94 100 MET A O 1
ATOM 718 N N . ALA A 1 101 ? -17.040 9.493 2.234 1.00 41.64 101 ALA A N 1
ATOM 719 C CA . ALA A 1 101 ? -16.205 8.282 2.236 1.00 40.84 101 ALA A CA 1
ATOM 720 C C . ALA A 1 101 ? -14.842 8.513 1.571 1.00 40.38 101 ALA A C 1
ATOM 721 O O . ALA A 1 101 ? -13.808 8.093 2.097 1.00 39.15 101 ALA A O 1
ATOM 723 N N . TYR A 1 102 ? -14.852 9.188 0.425 1.00 38.95 102 TYR A N 1
ATOM 724 C CA . TYR A 1 102 ? -13.614 9.542 -0.271 1.00 38.40 102 TYR A CA 1
ATOM 725 C C . TYR A 1 102 ? -12.779 10.517 0.553 1.00 39.99 102 TYR A C 1
ATOM 726 O O . TYR A 1 102 ? -11.566 10.336 0.683 1.00 41.70 102 TYR A O 1
ATOM 735 N N . ALA A 1 103 ? -13.427 11.535 1.115 1.00 40.82 103 ALA A N 1
ATOM 736 C CA . ALA A 1 103 ? -12.752 12.490 2.006 1.00 41.89 103 ALA A CA 1
ATOM 737 C C . ALA A 1 103 ? -12.029 11.811 3.175 1.00 40.79 103 ALA A C 1
ATOM 738 O O . ALA A 1 103 ? -10.898 12.182 3.495 1.00 38.44 103 ALA A O 1
ATOM 740 N N . SER A 1 104 ? -12.676 10.827 3.800 1.00 42.14 104 SER A N 1
ATOM 741 C CA . SER A 1 104 ? -12.097 10.143 4.969 1.00 45.42 104 SER A CA 1
ATOM 742 C C . SER A 1 104 ? -11.102 9.017 4.618 1.00 46.46 104 SER A C 1
ATOM 743 O O . SER A 1 104 ? -10.367 8.564 5.487 1.00 48.42 104 SER A O 1
ATOM 746 N N . SER A 1 105 ? -11.092 8.560 3.366 1.00 46.45 105 SER A N 1
ATOM 747 C CA . SER A 1 105 ? -10.092 7.598 2.895 1.00 45.56 105 SER A CA 1
ATOM 748 C C . SER A 1 105 ? -8.936 8.218 2.088 1.00 46.64 105 SER A C 1
ATOM 749 O O . SER A 1 105 ? -7.923 7.556 1.889 1.00 47.69 105 SER A O 1
ATOM 752 N N . LYS A 1 106 ? -9.083 9.459 1.614 1.00 46.12 106 LYS A N 1
ATOM 753 C CA . LYS A 1 106 ? -8.086 10.095 0.727 1.00 48.98 106 LYS A CA 1
ATOM 754 C C . LYS A 1 106 ? -6.643 9.902 1.186 1.00 50.16 106 LYS A C 1
ATOM 755 O O . LYS A 1 106 ? -5.826 9.360 0.450 1.00 48.47 106 LYS A O 1
ATOM 761 N N . ASP A 1 107 ? -6.361 10.337 2.413 1.00 53.89 107 ASP A N 1
ATOM 762 C CA . ASP A 1 107 ? -4.995 10.374 2.958 1.00 56.68 107 ASP A CA 1
ATOM 763 C C . ASP A 1 107 ? -4.321 9.015 3.027 1.00 55.43 107 ASP A C 1
ATOM 764 O O . ASP A 1 107 ? -3.099 8.949 2.967 1.00 61.64 107 ASP A O 1
ATOM 769 N N . ILE A 1 108 ? -5.107 7.945 3.152 1.00 50.39 108 ILE A N 1
ATOM 770 C CA . ILE A 1 108 ? -4.577 6.582 3.100 1.00 49.01 108 ILE A CA 1
ATOM 771 C C . ILE A 1 108 ? -3.857 6.371 1.767 1.00 48.42 108 ILE A C 1
ATOM 772 O O . ILE A 1 108 ? -2.673 6.041 1.745 1.00 52.46 108 ILE A O 1
ATOM 777 N N . LEU A 1 109 ? -4.574 6.611 0.671 1.00 46.74 109 LEU A N 1
ATOM 778 C CA . LEU A 1 109 ? -4.012 6.526 -0.681 1.00 43.63 109 LEU A CA 1
ATOM 779 C C . LEU A 1 109 ? -2.910 7.559 -0.919 1.00 42.48 109 LEU A C 1
ATOM 780 O O . LEU A 1 109 ? -1.854 7.222 -1.442 1.00 41.35 109 LEU A O 1
ATOM 785 N N . ARG A 1 110 ? -3.155 8.808 -0.527 1.00 43.21 110 ARG A N 1
ATOM 786 C CA . ARG A 1 110 ? -2.222 9.912 -0.802 1.00 44.81 110 ARG A CA 1
ATOM 787 C C . ARG A 1 110 ? -0.859 9.718 -0.129 1.00 46.10 110 ARG A C 1
ATOM 788 O O . ARG A 1 110 ? 0.180 9.981 -0.747 1.00 45.74 110 ARG A O 1
ATOM 796 N N . ARG A 1 111 ? -0.873 9.243 1.118 1.00 48.24 111 ARG A N 1
ATOM 797 C CA . ARG A 1 111 ? 0.358 8.957 1.879 1.00 51.74 111 ARG A CA 1
ATOM 798 C C . ARG A 1 111 ? 1.205 7.834 1.241 1.00 49.03 111 ARG A C 1
ATOM 799 O O . ARG A 1 111 ? 2.436 7.874 1.294 1.00 47.17 111 ARG A O 1
ATOM 807 N N . ALA A 1 112 ? 0.538 6.852 0.635 1.00 46.26 112 ALA A N 1
ATOM 808 C CA . ALA A 1 112 ? 1.207 5.718 -0.001 1.00 44.29 112 ALA A CA 1
ATOM 809 C C . ALA A 1 112 ? 1.914 6.049 -1.320 1.00 43.29 112 ALA A C 1
ATOM 810 O O . ALA A 1 112 ? 2.812 5.315 -1.725 1.00 44.60 112 ALA A O 1
ATOM 812 N N . LEU A 1 113 ? 1.521 7.136 -1.985 1.00 43.06 113 LEU A N 1
ATOM 813 C CA . LEU A 1 113 ? 2.135 7.538 -3.254 1.00 44.28 113 LEU A CA 1
ATOM 814 C C . LEU A 1 113 ? 3.303 8.521 -3.023 1.00 45.01 113 LEU A C 1
ATOM 815 O O . LEU A 1 113 ? 3.101 9.676 -2.635 1.00 49.03 113 LEU A O 1
ATOM 820 N N . THR A 1 114 ? 4.519 8.057 -3.286 1.00 43.62 114 THR A N 1
ATOM 821 C CA . THR A 1 114 ? 5.732 8.835 -3.020 1.00 41.33 114 THR A CA 1
ATOM 822 C C . THR A 1 114 ? 6.057 9.712 -4.223 1.00 40.97 114 THR A C 1
ATOM 823 O O . THR A 1 114 ? 5.951 9.269 -5.366 1.00 39.08 114 THR A O 1
ATOM 827 N N . GLY A 1 115 ? 6.465 10.948 -3.961 1.00 42.75 115 GLY A N 1
ATOM 828 C CA . GLY A 1 115 ? 6.957 11.848 -5.008 1.00 42.16 115 GLY A CA 1
ATOM 829 C C . GLY A 1 115 ? 5.906 12.594 -5.807 1.00 43.02 115 GLY A C 1
ATOM 830 O O . GLY A 1 115 ? 6.186 13.046 -6.921 1.00 40.79 115 GLY A O 1
ATOM 831 N N . ILE A 1 116 ? 4.706 12.742 -5.245 1.00 44.18 116 ILE A N 1
ATOM 832 C CA . ILE A 1 116 ? 3.670 13.586 -5.855 1.00 43.66 116 ILE A CA 1
ATOM 833 C C . ILE A 1 116 ? 4.140 15.040 -5.763 1.00 45.10 116 ILE A C 1
ATOM 834 O O . ILE A 1 116 ? 4.530 15.497 -4.693 1.00 45.96 116 ILE A O 1
ATOM 839 N N . ALA A 1 117 ? 4.116 15.744 -6.894 1.00 46.43 117 ALA A N 1
ATOM 840 C CA . ALA A 1 117 ? 4.623 17.119 -6.984 1.00 44.05 117 ALA A CA 1
ATOM 841 C C . ALA A 1 117 ? 3.535 18.169 -6.835 1.00 45.26 117 ALA A C 1
ATOM 842 O O . ALA A 1 117 ? 3.809 19.230 -6.285 1.00 47.20 117 ALA A O 1
ATOM 844 N N . VAL A 1 118 ? 2.325 17.886 -7.330 1.00 45.04 118 VAL A N 1
ATOM 845 C CA . VAL A 1 118 ? 1.175 18.792 -7.179 1.00 45.40 118 VAL A CA 1
ATOM 846 C C . VAL A 1 118 ? -0.107 18.050 -6.799 1.00 43.33 118 VAL A C 1
ATOM 847 O O . VAL A 1 118 ? -0.290 16.889 -7.140 1.00 39.48 118 VAL A O 1
ATOM 851 N N . GLU A 1 119 ? -0.985 18.758 -6.091 1.00 42.36 119 GLU A N 1
ATOM 852 C CA . GLU A 1 119 ? -2.298 18.265 -5.711 1.00 41.29 119 GLU A CA 1
ATOM 853 C C . GLU A 1 119 ? -3.382 19.197 -6.234 1.00 41.33 119 GLU A C 1
ATOM 854 O O . GLU A 1 119 ? -3.235 20.418 -6.208 1.00 39.23 119 GLU A O 1
ATOM 860 N N . ILE A 1 120 ? -4.472 18.592 -6.686 1.00 42.63 120 ILE A N 1
ATOM 861 C CA . ILE A 1 120 ? -5.622 19.304 -7.188 1.00 46.76 120 ILE A CA 1
ATOM 862 C C . ILE A 1 120 ? -6.850 18.751 -6.459 1.00 48.14 120 ILE A C 1
ATOM 863 O O . ILE A 1 120 ? -7.004 17.544 -6.322 1.00 46.84 120 ILE A O 1
ATOM 868 N N . GLN A 1 121 ? -7.696 19.652 -5.973 1.00 50.90 121 GLN A N 1
ATOM 869 C CA . GLN A 1 121 ? -9.015 19.317 -5.470 1.00 53.00 121 GLN A CA 1
ATOM 870 C C . GLN A 1 121 ? -9.964 19.884 -6.515 1.00 51.17 121 GLN A C 1
ATOM 871 O O . GLN A 1 121 ? -9.924 21.079 -6.800 1.00 58.13 121 GLN A O 1
ATOM 877 N N . GLY A 1 122 ? -10.761 19.025 -7.138 1.00 47.17 122 GLY A N 1
ATOM 878 C CA . GLY A 1 122 ? -11.638 19.430 -8.235 1.00 44.73 122 GLY A CA 1
ATOM 879 C C . GLY A 1 122 ? -13.086 19.173 -7.887 1.00 42.47 122 GLY A C 1
ATOM 880 O O . GLY A 1 122 ? -13.451 18.029 -7.616 1.00 39.79 122 GLY A O 1
ATOM 881 N N . THR A 1 123 ? -13.901 20.235 -7.921 1.00 41.47 123 THR A N 1
ATOM 882 C CA . THR A 1 123 ? -15.354 20.157 -7.715 1.00 41.46 123 THR A CA 1
ATOM 883 C C . THR A 1 123 ? -16.192 20.416 -8.967 1.00 40.44 123 THR A C 1
ATOM 884 O O . THR A 1 123 ? -17.416 20.263 -8.940 1.00 41.63 123 THR A O 1
ATOM 888 N N . ASP A 1 124 ? -15.549 20.798 -10.057 1.00 39.27 124 ASP A N 1
ATOM 889 C CA . ASP A 1 124 ? -16.251 21.002 -11.335 1.00 42.44 124 ASP A CA 1
ATOM 890 C C . ASP A 1 124 ? -15.204 20.825 -12.450 1.00 41.79 124 ASP A C 1
ATOM 891 O O . ASP A 1 124 ? -13.991 20.876 -12.191 1.00 41.83 124 ASP A O 1
ATOM 896 N N . PHE A 1 125 ? -15.667 20.574 -13.665 1.00 41.36 125 PHE A N 1
ATOM 897 C CA . PHE A 1 125 ? -14.756 20.266 -14.767 1.00 42.03 125 PHE A CA 1
ATOM 898 C C . PHE A 1 125 ? -13.766 21.388 -15.094 1.00 42.36 125 PHE A C 1
ATOM 899 O O . PHE A 1 125 ? -12.660 21.093 -15.517 1.00 44.43 125 PHE A O 1
ATOM 907 N N . SER A 1 126 ? -14.123 22.645 -14.848 1.00 42.08 126 SER A N 1
ATOM 908 C CA . SER A 1 126 ? -13.178 23.763 -15.063 1.00 44.93 126 SER A CA 1
ATOM 909 C C . SER A 1 126 ? -11.957 23.716 -14.135 1.00 45.62 126 SER A C 1
ATOM 910 O O . SER A 1 126 ? -10.882 24.199 -14.501 1.00 45.28 126 SER A O 1
ATOM 913 N N . GLU A 1 127 ? -12.137 23.136 -12.948 1.00 44.11 127 GLU A N 1
ATOM 914 C CA . GLU A 1 127 ? -11.063 22.999 -11.967 1.00 43.46 127 GLU A CA 1
ATOM 915 C C . GLU A 1 127 ? -10.043 21.898 -12.298 1.00 39.93 127 GLU A C 1
ATOM 916 O O . GLU A 1 127 ? -8.954 21.898 -11.744 1.00 39.59 127 GLU A O 1
ATOM 922 N N . VAL A 1 128 ? -10.393 20.984 -13.200 1.00 39.36 128 VAL A N 1
ATOM 923 C CA . VAL A 1 128 ? -9.462 19.959 -13.704 1.00 39.00 128 VAL A CA 1
ATOM 924 C C . VAL A 1 128 ? -9.140 20.114 -15.198 1.00 40.22 128 VAL A C 1
ATOM 925 O O . VAL A 1 128 ? -8.496 19.241 -15.779 1.00 42.60 128 VAL A O 1
ATOM 929 N N . ALA A 1 129 ? -9.574 21.218 -15.811 1.00 40.55 129 ALA A N 1
ATOM 930 C CA . ALA A 1 129 ? -9.229 21.540 -17.206 1.00 42.13 129 ALA A CA 1
ATOM 931 C C . ALA A 1 129 ? -7.730 21.718 -17.332 1.00 43.35 129 ALA A C 1
ATOM 932 O O . ALA A 1 129 ? -7.092 22.208 -16.399 1.00 41.79 129 ALA A O 1
ATOM 934 N N . HIS A 1 130 ? -7.184 21.330 -18.487 1.00 44.99 130 HIS A N 1
ATOM 935 C CA . HIS A 1 130 ? -5.740 21.203 -18.657 1.00 46.98 130 HIS A CA 1
ATOM 936 C C . HIS A 1 130 ? -5.013 22.490 -18.296 1.00 47.47 130 HIS A C 1
ATOM 937 O O . HIS A 1 130 ? -4.060 22.457 -17.519 1.00 47.99 130 HIS A O 1
ATOM 944 N N . GLU A 1 131 ? -5.494 23.614 -18.818 1.00 49.60 131 GLU A N 1
ATOM 945 C CA . GLU A 1 131 ? -4.866 24.921 -18.580 1.00 54.90 131 GLU A CA 1
ATOM 946 C C . GLU A 1 131 ? -4.832 25.293 -17.090 1.00 53.76 131 GLU A C 1
ATOM 947 O O . GLU A 1 131 ? -3.841 25.831 -16.594 1.00 47.58 131 GLU A O 1
ATOM 953 N N . ASN A 1 132 ? -5.921 24.998 -16.387 1.00 56.40 132 ASN A N 1
ATOM 954 C CA . ASN A 1 132 ? -6.030 25.280 -14.951 1.00 57.92 132 ASN A CA 1
ATOM 955 C C . ASN A 1 132 ? -5.034 24.422 -14.156 1.00 54.27 132 ASN A C 1
ATOM 956 O O . ASN A 1 132 ? -4.445 24.886 -13.177 1.00 52.30 132 ASN A O 1
ATOM 961 N N . VAL A 1 133 ? -4.858 23.173 -14.589 1.00 53.76 133 VAL A N 1
ATOM 962 C CA . VAL A 1 133 ? -3.938 22.229 -13.949 1.00 52.95 133 VAL A CA 1
ATOM 963 C C . VAL A 1 133 ? -2.482 22.598 -14.248 1.00 53.91 133 VAL A C 1
ATOM 964 O O . VAL A 1 133 ? -1.642 22.530 -13.352 1.00 57.65 133 VAL A O 1
ATOM 968 N N . LEU A 1 134 ? -2.193 23.006 -15.486 1.00 54.92 134 LEU A N 1
ATOM 969 C CA . LEU A 1 134 ? -0.865 23.529 -15.856 1.00 54.40 134 LEU A CA 1
ATOM 970 C C . LEU A 1 134 ? -0.518 24.806 -15.087 1.00 56.79 134 LEU A C 1
ATOM 971 O O . LEU A 1 134 ? 0.596 24.938 -14.597 1.00 57.28 134 LEU A O 1
ATOM 976 N N . ASP A 1 135 ? 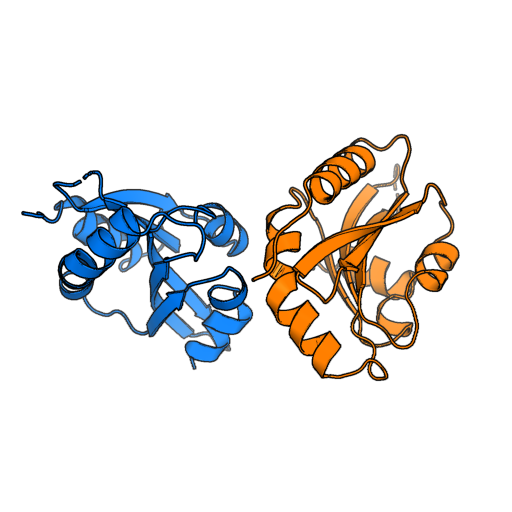-1.481 25.729 -14.996 1.00 58.80 135 ASP A N 1
ATOM 977 C CA . ASP A 1 135 ? -1.381 26.933 -14.161 1.00 62.17 135 ASP A CA 1
ATOM 978 C C . ASP A 1 135 ? -0.907 26.587 -12.742 1.00 64.01 135 ASP A C 1
ATOM 979 O O . ASP A 1 135 ? 0.147 27.067 -12.294 1.00 63.48 135 ASP A O 1
ATOM 984 N N . LYS A 1 136 ? -1.677 25.748 -12.046 1.00 66.90 136 LYS A N 1
ATOM 985 C CA . LYS A 1 136 ? -1.353 25.344 -10.667 1.00 67.91 136 LYS A CA 1
ATOM 986 C C . LYS A 1 136 ? -0.030 24.601 -10.556 1.00 68.88 136 LYS A C 1
ATOM 987 O O . LYS A 1 136 ? 0.651 24.715 -9.538 1.00 69.67 136 LYS A O 1
ATOM 993 N N . ALA A 1 137 ? 0.333 23.860 -11.604 1.00 68.91 137 ALA A N 1
ATOM 994 C CA . ALA A 1 137 ? 1.619 23.153 -11.664 1.00 70.55 137 ALA A CA 1
ATOM 995 C C . ALA A 1 137 ? 2.864 24.051 -11.845 1.00 73.33 137 ALA A C 1
ATOM 996 O O . ALA A 1 137 ? 3.973 23.539 -11.958 1.00 71.12 137 ALA A O 1
ATOM 998 N N . SER A 1 138 ? 2.689 25.371 -11.902 1.00 78.01 138 SER A N 1
ATOM 999 C CA . SER A 1 138 ? 3.809 26.311 -11.788 1.00 78.83 138 SER A CA 1
ATOM 1000 C C . SER A 1 138 ? 3.520 27.426 -10.784 1.00 75.54 138 SER A C 1
ATOM 1001 O O . SER A 1 138 ? 4.422 28.185 -10.429 1.00 74.20 138 SER A O 1
ATOM 1004 N N . GLY B 1 6 ? -24.693 26.720 -9.697 1.00 70.61 6 GLY B N 1
ATOM 1005 C CA . GLY B 1 6 ? -23.953 25.732 -10.543 1.00 73.40 6 GLY B CA 1
ATOM 1006 C C . GLY B 1 6 ? -24.487 25.732 -11.964 1.00 74.39 6 GLY B C 1
ATOM 1007 O O . GLY B 1 6 ? -25.567 26.268 -12.199 1.00 73.64 6 GLY B O 1
ATOM 1008 N N . VAL B 1 7 ? -23.742 25.140 -12.903 1.00 74.56 7 VAL B N 1
ATOM 1009 C CA . VAL B 1 7 ? -24.093 25.186 -14.334 1.00 73.74 7 VAL B CA 1
ATOM 1010 C C . VAL B 1 7 ? -24.337 23.783 -14.907 1.00 70.46 7 VAL B C 1
ATOM 1011 O O . VAL B 1 7 ? -23.462 22.902 -14.847 1.00 67.72 7 VAL B O 1
ATOM 1015 N N . THR B 1 8 ? -25.515 23.606 -15.505 1.00 68.08 8 THR B N 1
ATOM 1016 C CA . THR B 1 8 ? -25.979 22.302 -15.987 1.00 66.63 8 THR B CA 1
ATOM 1017 C C . THR B 1 8 ? -26.065 22.276 -17.529 1.00 64.40 8 THR B C 1
ATOM 1018 O O . THR B 1 8 ? -26.394 23.284 -18.161 1.00 60.17 8 THR B O 1
ATOM 1022 N N . LEU B 1 9 ? -25.751 21.124 -18.124 1.00 63.44 9 LEU B N 1
ATOM 1023 C CA . LEU B 1 9 ? -25.793 20.955 -19.584 1.00 60.31 9 LEU B CA 1
ATOM 1024 C C . LEU B 1 9 ? -27.165 20.453 -20.033 1.00 60.06 9 LEU B C 1
ATOM 1025 O O . LEU B 1 9 ? -27.636 19.421 -19.546 1.00 58.47 9 LEU B O 1
ATOM 1030 N N . ASN B 1 10 ? -27.802 21.179 -20.957 1.00 59.34 10 ASN B N 1
ATOM 1031 C CA . ASN B 1 10 ? -29.064 20.715 -21.561 1.00 61.49 10 ASN B CA 1
ATOM 1032 C C . ASN B 1 10 ? -28.859 19.474 -22.417 1.00 62.74 10 ASN B C 1
ATOM 1033 O O . ASN B 1 10 ? -27.906 19.420 -23.186 1.00 59.82 10 ASN B O 1
ATOM 1038 N N . ASP B 1 11 ? -29.791 18.524 -22.332 1.00 65.93 11 ASP B N 1
ATOM 1039 C CA . ASP B 1 11 ? -29.764 17.308 -23.172 1.00 66.45 11 ASP B CA 1
ATOM 1040 C C . ASP B 1 11 ? -29.777 17.637 -24.673 1.00 62.83 11 ASP B C 1
ATOM 1041 O O . ASP B 1 11 ? -29.176 16.917 -25.464 1.00 59.32 11 ASP B O 1
ATOM 1046 N N . ALA B 1 12 ? -30.473 18.719 -25.042 1.00 57.40 12 ALA B N 1
ATOM 1047 C CA . ALA B 1 12 ? -30.552 19.203 -26.423 1.00 55.72 12 ALA B CA 1
ATOM 1048 C C . ALA B 1 12 ? -29.204 19.565 -27.068 1.00 54.27 12 ALA B C 1
ATOM 1049 O O . ALA B 1 12 ? -29.096 19.569 -28.291 1.00 51.54 12 ALA B O 1
ATOM 1051 N N . CYS B 1 13 ? -28.200 19.892 -26.255 1.00 51.90 13 CYS B N 1
ATOM 1052 C CA . CYS B 1 13 ? -26.868 20.205 -26.765 1.00 51.42 13 CYS B CA 1
ATOM 1053 C C . CYS B 1 13 ? -26.243 19.010 -27.488 1.00 49.97 13 CYS B C 1
ATOM 1054 O O . CYS B 1 13 ? -25.888 19.124 -28.667 1.00 45.16 13 CYS B O 1
ATOM 1057 N N . VAL B 1 14 ? -26.122 17.877 -26.788 1.00 49.58 14 VAL B N 1
ATOM 1058 C CA . VAL B 1 14 ? -25.547 16.661 -27.383 1.00 52.36 14 VAL B CA 1
ATOM 1059 C C . VAL B 1 14 ? -26.437 16.116 -28.505 1.00 53.88 14 VAL B C 1
ATOM 1060 O O . VAL B 1 14 ? -25.924 15.679 -29.532 1.00 53.45 14 VAL B O 1
ATOM 1064 N N . GLU B 1 15 ? -27.754 16.162 -28.311 1.00 56.09 15 GLU B N 1
ATOM 1065 C CA . GLU B 1 15 ? -28.710 15.684 -29.320 1.00 55.21 15 GLU B CA 1
ATOM 1066 C C . GLU B 1 15 ? -28.552 16.406 -30.650 1.00 50.48 15 GLU B C 1
ATOM 1067 O O . GLU B 1 15 ? -28.450 15.761 -31.687 1.00 49.44 15 GLU B O 1
ATOM 1073 N N . THR B 1 16 ? -28.541 17.739 -30.605 1.00 47.54 16 THR B N 1
ATOM 1074 C CA . THR B 1 16 ? -28.411 18.565 -31.817 1.00 44.81 16 THR B CA 1
ATOM 1075 C C . THR B 1 16 ? -27.037 18.401 -32.472 1.00 43.52 16 THR B C 1
ATOM 1076 O O . THR B 1 16 ? -26.925 18.407 -33.691 1.00 40.58 16 THR B O 1
ATOM 1080 N N . TYR B 1 17 ? -26.009 18.253 -31.646 1.00 45.15 17 TYR B N 1
ATOM 1081 C CA . TYR B 1 17 ? -24.664 17.964 -32.114 1.00 45.81 17 TYR B CA 1
ATOM 1082 C C . TYR B 1 17 ? -24.594 16.610 -32.816 1.00 47.17 17 TYR B C 1
ATOM 1083 O O . TYR B 1 17 ? -23.967 16.492 -33.873 1.00 47.43 17 TYR B O 1
ATOM 1092 N N . GLN B 1 18 ? -25.231 15.594 -32.232 1.00 48.74 18 GLN B N 1
ATOM 1093 C CA . GLN B 1 18 ? -25.332 14.287 -32.890 1.00 48.30 18 GLN B CA 1
ATOM 1094 C C . GLN B 1 18 ? -26.063 14.393 -34.232 1.00 45.18 18 GLN B C 1
ATOM 1095 O O . GLN B 1 18 ? -25.659 13.756 -35.199 1.00 41.74 18 GLN B O 1
ATOM 1101 N N . GLN B 1 19 ? -27.096 15.226 -34.294 1.00 43.88 19 GLN B N 1
ATOM 1102 C CA . GLN B 1 19 ? -27.795 15.486 -35.550 1.00 48.24 19 GLN B CA 1
ATOM 1103 C C . GLN B 1 19 ? -26.877 16.161 -36.594 1.00 51.61 19 GLN B C 1
ATOM 1104 O O . GLN B 1 19 ? -26.877 15.783 -37.772 1.00 49.98 19 GLN B O 1
ATOM 1110 N N . LEU B 1 20 ? -26.107 17.158 -36.158 1.00 52.42 20 LEU B N 1
ATOM 1111 C CA . LEU B 1 20 ? -25.093 17.778 -37.014 1.00 52.51 20 LEU B CA 1
ATOM 1112 C C . LEU B 1 20 ? -24.087 16.743 -37.508 1.00 51.32 20 LEU B C 1
ATOM 1113 O O . LEU B 1 20 ? -23.768 16.696 -38.694 1.00 49.29 20 LEU B O 1
ATOM 1118 N N . LYS B 1 21 ? -23.641 15.890 -36.595 1.00 51.92 21 LYS B N 1
ATOM 1119 C CA . LYS B 1 21 ? -22.633 14.881 -36.886 1.00 54.22 21 LYS B CA 1
ATOM 1120 C C . LYS B 1 21 ? -23.054 13.832 -37.928 1.00 57.55 21 LYS B C 1
ATOM 1121 O O . LYS B 1 21 ? -22.207 13.334 -38.672 1.00 56.06 21 LYS B O 1
ATOM 1127 N N . LEU B 1 22 ? -24.344 13.510 -38.032 1.00 61.73 22 LEU B N 1
ATOM 1128 C CA . LEU B 1 22 ? -24.741 12.570 -39.125 1.00 64.59 22 LEU B CA 1
ATOM 1129 C C . LEU B 1 22 ? -25.071 13.262 -40.490 1.00 66.25 22 LEU B C 1
ATOM 1130 O O . LEU B 1 22 ? -25.577 12.624 -41.421 1.00 69.82 22 LEU B O 1
ATOM 1135 N N . GLY B 1 23 ? -24.759 14.554 -40.617 1.00 68.45 23 GLY B N 1
ATOM 1136 C CA . GLY B 1 23 ? -24.468 15.148 -41.934 1.00 68.12 23 GLY B CA 1
ATOM 1137 C C . GLY B 1 23 ? -25.587 15.805 -42.749 1.00 67.69 23 GLY B C 1
ATOM 1138 O O . GLY B 1 23 ? -25.349 16.767 -43.499 1.00 65.66 23 GLY B O 1
ATOM 1139 N N . LYS B 1 24 ? -26.819 15.343 -42.564 1.00 67.70 24 LYS B N 1
ATOM 1140 C CA . LYS B 1 24 ? -27.888 15.603 -43.546 1.00 67.48 24 LYS B CA 1
ATOM 1141 C C . LYS B 1 24 ? -28.577 16.976 -43.426 1.00 62.20 24 LYS B C 1
ATOM 1142 O O . LYS B 1 24 ? -29.038 17.510 -44.429 1.00 64.02 24 LYS B O 1
ATOM 1148 N N . LYS B 1 25 ? -28.656 17.537 -42.217 1.00 57.21 25 LYS B N 1
ATOM 1149 C CA . LYS B 1 25 ? -29.567 18.658 -41.929 1.00 53.11 25 LYS B CA 1
ATOM 1150 C C . LYS B 1 25 ? -28.954 19.949 -41.363 1.00 50.68 25 LYS B C 1
ATOM 1151 O O . LYS B 1 25 ? -29.599 21.003 -41.424 1.00 46.22 25 LYS B O 1
ATOM 1157 N N . LEU B 1 26 ? -27.720 19.887 -40.856 1.00 47.86 26 LEU B N 1
ATOM 1158 C CA . LEU B 1 26 ? -27.114 21.010 -40.127 1.00 46.71 26 LEU B CA 1
ATOM 1159 C C . LEU B 1 26 ? -25.675 21.235 -40.554 1.00 44.93 26 LEU B C 1
ATOM 1160 O O . LEU B 1 26 ? -24.933 20.284 -40.794 1.00 44.77 26 LEU B O 1
ATOM 1165 N N . LYS B 1 27 ? -25.289 22.503 -40.628 1.00 43.54 27 LYS B N 1
ATOM 1166 C CA . LYS B 1 27 ? -23.913 22.886 -40.892 1.00 42.17 27 LYS B CA 1
ATOM 1167 C C . LYS B 1 27 ? -23.224 23.461 -39.640 1.00 40.10 27 LYS B C 1
ATOM 1168 O O . LYS B 1 27 ? -22.026 23.251 -39.461 1.00 39.32 27 LYS B O 1
ATOM 1174 N N . TYR B 1 28 ? -23.957 24.192 -38.794 1.00 38.62 28 TYR B N 1
ATOM 1175 C CA . TYR B 1 28 ? -23.408 24.666 -37.515 1.00 38.08 28 TYR B CA 1
ATOM 1176 C C . TYR B 1 28 ? -24.428 24.834 -36.401 1.00 38.94 28 TYR B C 1
ATOM 1177 O O . TYR B 1 28 ? -25.630 24.865 -36.646 1.00 42.97 28 TYR B O 1
ATOM 1186 N N . ILE B 1 29 ? -23.915 24.917 -35.177 1.00 39.73 29 ILE B N 1
ATOM 1187 C CA . ILE B 1 29 ? -24.724 25.104 -33.961 1.00 40.56 29 ILE B CA 1
ATOM 1188 C C . ILE B 1 29 ? -24.077 26.202 -33.112 1.00 39.15 29 ILE B C 1
ATOM 1189 O O . ILE B 1 29 ? -22.858 26.201 -32.922 1.00 40.75 29 ILE B O 1
ATOM 1194 N N . ILE B 1 30 ? -24.898 27.114 -32.598 1.00 36.91 30 ILE B N 1
ATOM 1195 C CA . ILE B 1 30 ? -24.457 28.142 -31.666 1.00 34.33 30 ILE B CA 1
ATOM 1196 C C . ILE B 1 30 ? -24.980 27.799 -30.271 1.00 35.15 30 ILE B C 1
ATOM 1197 O O . ILE B 1 30 ? -26.184 27.690 -30.076 1.00 36.74 30 ILE B O 1
ATOM 1202 N N . PHE B 1 31 ? -24.070 27.619 -29.313 1.00 35.73 31 PHE B N 1
ATOM 1203 C CA . PHE B 1 31 ? -24.418 27.406 -27.917 1.00 36.76 31 PHE B CA 1
ATOM 1204 C C . PHE B 1 31 ? -24.169 28.670 -27.098 1.00 39.00 31 PHE B C 1
ATOM 1205 O O . PHE B 1 31 ? -23.338 29.512 -27.461 1.00 40.27 31 PHE B O 1
ATOM 1213 N N . HIS B 1 32 ? -24.887 28.786 -25.983 1.00 38.78 32 HIS B N 1
ATOM 1214 C CA . HIS B 1 32 ? -24.803 29.967 -25.116 1.00 40.53 32 HIS B CA 1
ATOM 1215 C C . HIS B 1 32 ? -25.234 29.637 -23.681 1.00 41.91 32 HIS B C 1
ATOM 1216 O O . HIS B 1 32 ? -25.838 28.589 -23.441 1.00 42.98 32 HIS B O 1
ATOM 1223 N N . LEU B 1 33 ? -24.883 30.511 -22.740 1.00 43.70 33 LEU B N 1
ATOM 1224 C CA . LEU B 1 33 ? -25.391 30.435 -21.374 1.00 45.72 33 LEU B CA 1
ATOM 1225 C C . LEU B 1 33 ? -26.734 31.159 -21.324 1.00 46.18 33 LEU B C 1
ATOM 1226 O O . LEU B 1 33 ? -26.916 32.188 -21.972 1.00 45.58 33 LEU B O 1
ATOM 1231 N N . ASN B 1 34 ? -27.662 30.597 -20.556 1.00 47.97 34 ASN B N 1
ATOM 1232 C CA . ASN B 1 34 ? -29.062 30.968 -20.567 1.00 53.60 34 ASN B CA 1
ATOM 1233 C C . ASN B 1 34 ? -29.568 31.006 -19.150 1.00 55.93 34 ASN B C 1
ATOM 1234 O O . ASN B 1 34 ? -29.030 30.303 -18.299 1.00 56.01 34 ASN B O 1
ATOM 1239 N N . LYS B 1 35 ? -30.641 31.762 -18.930 1.00 61.98 35 LYS B N 1
ATOM 1240 C CA . LYS B 1 35 ? -31.392 31.742 -17.675 1.00 68.88 35 LYS B CA 1
ATOM 1241 C C . LYS B 1 35 ? -30.495 32.122 -16.496 1.00 68.93 35 LYS B C 1
ATOM 1242 O O . LYS B 1 35 ? -30.326 31.347 -15.543 1.00 65.69 35 LYS B O 1
ATOM 1248 N N . GLU B 1 36 ? -29.927 33.329 -16.597 1.00 71.04 36 GLU B N 1
ATOM 1249 C CA . GLU B 1 36 ? -28.949 33.866 -15.642 1.00 71.21 36 GLU B CA 1
ATOM 1250 C C . GLU B 1 36 ? -27.795 32.886 -15.411 1.00 67.69 36 GLU B C 1
ATOM 1251 O O . GLU B 1 36 ? -27.440 32.562 -14.275 1.00 67.54 36 GLU B O 1
ATOM 1257 N N . ASN B 1 37 ? -27.236 32.419 -16.527 1.00 63.41 37 ASN B N 1
ATOM 1258 C CA . ASN B 1 37 ? -26.078 31.518 -16.583 1.00 60.03 37 ASN B CA 1
ATOM 1259 C C . ASN B 1 37 ? -26.159 30.203 -15.768 1.00 58.84 37 ASN B C 1
ATOM 1260 O O . ASN B 1 37 ? -25.131 29.675 -15.335 1.00 59.80 37 ASN B O 1
ATOM 1265 N N . THR B 1 38 ? -27.377 29.692 -15.566 1.00 60.55 38 THR B N 1
ATOM 1266 C CA . THR B 1 38 ? -27.625 28.396 -14.895 1.00 61.33 38 THR B CA 1
ATOM 1267 C C . THR B 1 38 ? -27.525 27.166 -15.811 1.00 63.32 38 THR B C 1
ATOM 1268 O O . THR B 1 38 ? -27.270 26.056 -15.318 1.00 63.02 38 THR B O 1
ATOM 1272 N N . GLU B 1 39 ? -27.749 27.345 -17.119 1.00 62.04 39 GLU B N 1
ATOM 1273 C CA . GLU B 1 39 ? -27.663 26.230 -18.076 1.00 61.05 39 GLU B CA 1
ATOM 1274 C C . GLU B 1 39 ? -27.026 26.613 -19.411 1.00 60.71 39 GLU B C 1
ATOM 1275 O O . GLU B 1 39 ? -27.200 27.734 -19.894 1.00 60.66 39 GLU B O 1
ATOM 1281 N N . ILE B 1 40 ? -26.289 25.662 -19.989 1.00 56.82 40 ILE B N 1
ATOM 1282 C CA . ILE B 1 40 ? -25.776 25.786 -21.344 1.00 55.91 40 ILE B CA 1
ATOM 1283 C C . ILE B 1 40 ? -26.848 25.226 -22.270 1.00 55.40 40 ILE B C 1
ATOM 1284 O O . ILE B 1 40 ? -27.349 24.122 -22.055 1.00 59.25 40 ILE B O 1
ATOM 1289 N N . ALA B 1 41 ? -27.182 25.987 -23.306 1.00 53.12 41 ALA B N 1
ATOM 1290 C CA . ALA B 1 41 ? -28.284 25.652 -24.199 1.00 50.44 41 ALA B CA 1
ATOM 1291 C C . ALA B 1 41 ? -2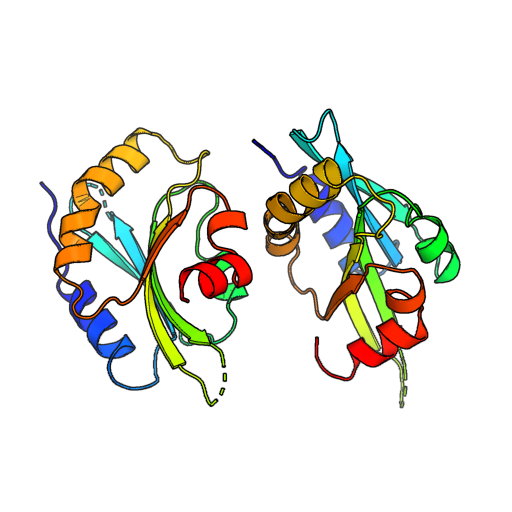7.914 25.970 -25.630 1.00 48.59 41 ALA B C 1
ATOM 1292 O O . ALA B 1 41 ? -26.948 26.698 -25.886 1.00 50.13 41 ALA B O 1
ATOM 1294 N N . VAL B 1 42 ? -28.710 25.432 -26.551 1.00 47.26 42 VAL B N 1
ATOM 1295 C CA . VAL B 1 42 ? -28.590 25.730 -27.975 1.00 45.25 42 VAL B CA 1
ATOM 1296 C C . VAL B 1 42 ? -29.277 27.066 -28.238 1.00 44.41 42 VAL B C 1
ATOM 1297 O O . VAL B 1 42 ? -30.478 27.170 -28.039 1.00 45.99 42 VAL B O 1
ATOM 1301 N N . GLU B 1 43 ? -28.521 28.082 -28.653 1.00 43.69 43 GLU B N 1
ATOM 1302 C CA . GLU B 1 43 ? -29.110 29.342 -29.116 1.00 45.43 43 GLU B CA 1
ATOM 1303 C C . GLU B 1 43 ? -29.691 29.194 -30.522 1.00 48.63 43 GLU B C 1
ATOM 1304 O O . GLU B 1 43 ? -30.817 29.615 -30.759 1.00 51.55 43 GLU B O 1
ATOM 1310 N N . LYS B 1 44 ? -28.896 28.618 -31.433 1.00 48.79 44 LYS B N 1
ATOM 1311 C CA . LYS B 1 44 ? -29.214 28.496 -32.861 1.00 48.71 44 LYS B CA 1
ATOM 1312 C C . LYS B 1 44 ? -28.658 27.213 -33.501 1.00 48.53 44 LYS B C 1
ATOM 1313 O O . LYS B 1 44 ? -27.575 26.766 -33.149 1.00 47.65 44 LYS B O 1
ATOM 1319 N N . SER B 1 45 ? -29.419 26.622 -34.424 1.00 48.09 45 SER B N 1
ATOM 1320 C CA . SER B 1 45 ? -28.887 25.701 -35.424 1.00 47.82 45 SER B CA 1
ATOM 1321 C C . SER B 1 45 ? -29.090 26.337 -36.780 1.00 47.88 45 SER B C 1
ATOM 1322 O O . SER B 1 45 ? -29.940 27.226 -36.953 1.00 47.37 45 SER B O 1
ATOM 1325 N N . SER B 1 46 ? -28.300 25.887 -37.746 1.00 46.42 46 SER B N 1
ATOM 1326 C CA . SER B 1 46 ? -28.414 26.385 -39.101 1.00 45.19 46 SER B CA 1
ATOM 1327 C C . SER B 1 46 ? -28.103 25.301 -40.099 1.00 44.11 46 SER B C 1
ATOM 1328 O O . SER B 1 46 ? -27.221 24.465 -39.871 1.00 47.75 46 SER B O 1
ATOM 1331 N N . ASP B 1 47 ? -28.833 25.348 -41.209 1.00 41.17 47 ASP B N 1
ATOM 1332 C CA . ASP B 1 47 ? -28.584 24.502 -42.363 1.00 40.11 47 ASP B CA 1
ATOM 1333 C C . ASP B 1 47 ? -27.738 25.226 -43.412 1.00 39.32 47 ASP B C 1
ATOM 1334 O O . ASP B 1 47 ? -27.427 24.638 -44.446 1.00 41.56 47 ASP B O 1
ATOM 1339 N N . SER B 1 48 ? -27.351 26.482 -43.140 1.00 37.08 48 SER B N 1
ATOM 1340 C CA . SER B 1 48 ? -26.686 27.321 -44.136 1.00 35.84 48 SER B CA 1
ATOM 1341 C C . SER B 1 48 ? -25.260 26.866 -44.433 1.00 34.78 48 SER B C 1
ATOM 1342 O O . SER B 1 48 ? -24.465 26.674 -43.538 1.00 35.72 48 SER B O 1
ATOM 1345 N N . VAL B 1 49 ? -24.958 26.716 -45.714 1.00 35.56 49 VAL B N 1
ATOM 1346 C CA . VAL B 1 49 ? -23.618 26.392 -46.181 1.00 36.20 49 VAL B CA 1
ATOM 1347 C C . VAL B 1 49 ? -22.697 27.639 -46.180 1.00 37.08 49 VAL B C 1
ATOM 1348 O O . VAL B 1 49 ? -21.477 27.502 -46.253 1.00 37.54 49 VAL B O 1
ATOM 1352 N N . ASP B 1 50 ? -23.292 28.839 -46.109 1.00 36.16 50 ASP B N 1
ATOM 1353 C CA . ASP B 1 50 ? -22.570 30.099 -46.213 1.00 35.66 50 ASP B CA 1
ATOM 1354 C C . ASP B 1 50 ? -21.855 30.417 -44.907 1.00 36.35 50 ASP B C 1
ATOM 1355 O O . ASP B 1 50 ? -22.496 30.720 -43.892 1.00 33.43 50 ASP B O 1
ATOM 1360 N N . TYR B 1 51 ? -20.528 30.379 -44.943 1.00 34.93 51 TYR B N 1
ATOM 1361 C CA . TYR B 1 51 ? -19.721 30.717 -43.770 1.00 35.40 51 TYR B CA 1
ATOM 1362 C C . TYR B 1 51 ? -19.995 32.127 -43.200 1.00 34.97 51 TYR B C 1
ATOM 1363 O O . TYR B 1 51 ? -19.844 32.336 -42.004 1.00 33.92 51 TYR B O 1
ATOM 1372 N N . ASP B 1 52 ? -20.402 33.078 -44.041 1.00 37.55 52 ASP B N 1
ATOM 1373 C CA . ASP B 1 52 ? -20.748 34.433 -43.576 1.00 39.87 52 ASP B CA 1
ATOM 1374 C C . ASP B 1 52 ? -21.988 34.503 -42.688 1.00 40.88 52 ASP B C 1
ATOM 1375 O O . ASP B 1 52 ? -22.085 35.390 -41.842 1.00 40.75 52 ASP B O 1
ATOM 1380 N N . ASN B 1 53 ? -22.934 33.588 -42.887 1.00 41.36 53 ASN B N 1
ATOM 1381 C CA . ASN B 1 53 ? -24.073 33.451 -41.973 1.00 41.64 53 ASN B CA 1
ATOM 1382 C C . ASN B 1 53 ? -23.641 33.010 -40.586 1.00 40.92 53 ASN B C 1
ATOM 1383 O O . ASN B 1 53 ? -24.257 33.422 -39.595 1.00 42.51 53 ASN B O 1
ATOM 1388 N N . PHE B 1 54 ? -22.626 32.142 -40.526 1.00 37.66 54 PHE B N 1
ATOM 1389 C CA . PHE B 1 54 ? -22.034 31.721 -39.261 1.00 34.69 54 PHE B CA 1
ATOM 1390 C C . PHE B 1 54 ? -21.441 32.922 -38.559 1.00 35.18 54 PHE B C 1
ATOM 1391 O O . PHE B 1 54 ? -21.749 33.174 -37.390 1.00 35.85 54 PHE B O 1
ATOM 1399 N N . LEU B 1 55 ? -20.615 33.674 -39.285 1.00 36.39 55 LEU B N 1
ATOM 1400 C CA . LEU B 1 55 ? -19.974 34.873 -38.738 1.00 36.69 55 LEU B CA 1
ATOM 1401 C C . LEU B 1 55 ? -20.987 35.893 -38.222 1.00 37.18 55 LEU B C 1
ATOM 1402 O O . LEU B 1 55 ? -20.730 36.557 -37.222 1.00 37.18 55 LEU B O 1
ATOM 1407 N N . ALA B 1 56 ? -22.124 36.010 -38.907 1.00 38.23 56 ALA B N 1
ATOM 1408 C CA . ALA B 1 56 ? -23.194 36.936 -38.516 1.00 39.45 56 ALA B CA 1
ATOM 1409 C C . ALA B 1 56 ? -23.851 36.542 -37.201 1.00 40.24 56 ALA B C 1
ATOM 1410 O O . ALA B 1 56 ? -24.288 37.407 -36.458 1.00 43.11 56 ALA B O 1
ATOM 1412 N N . ASP B 1 57 ? -23.926 35.242 -36.918 1.00 41.20 57 ASP B N 1
ATOM 1413 C CA . ASP B 1 57 ? -24.500 34.756 -35.653 1.00 42.13 57 ASP B CA 1
ATOM 1414 C C . ASP B 1 57 ? -23.542 34.813 -34.452 1.00 40.04 57 ASP B C 1
ATOM 1415 O O . ASP B 1 57 ? -23.954 34.518 -33.334 1.00 40.07 57 ASP B O 1
ATOM 1420 N N . LEU B 1 58 ? -22.274 35.151 -34.683 1.00 39.60 58 LEU B N 1
ATOM 1421 C CA . LEU B 1 58 ? -21.331 35.423 -33.602 1.00 40.06 58 LEU B CA 1
ATOM 1422 C C . LEU B 1 58 ? -21.515 36.890 -33.211 1.00 40.21 58 LEU B C 1
ATOM 1423 O O . LEU B 1 58 ? -21.117 37.781 -33.976 1.00 38.11 58 LEU B O 1
ATOM 1428 N N . PRO B 1 59 ? -22.155 37.157 -32.048 1.00 39.99 59 PRO B N 1
ATOM 1429 C CA . PRO B 1 59 ? -22.413 38.559 -31.731 1.00 40.44 59 PRO B CA 1
ATOM 1430 C C . PRO B 1 59 ? -21.114 39.260 -31.407 1.00 42.25 59 PRO B C 1
ATOM 1431 O O . PRO B 1 59 ? -20.243 38.672 -30.758 1.00 43.76 59 PRO B O 1
ATOM 1435 N N . GLU B 1 60 ? -20.981 40.489 -31.892 1.00 44.50 60 GLU B N 1
ATOM 1436 C CA . GLU B 1 60 ? -19.720 41.222 -31.811 1.00 47.57 60 GLU B CA 1
ATOM 1437 C C . GLU B 1 60 ? -19.292 41.601 -30.391 1.00 45.39 60 GLU B C 1
ATOM 1438 O O . GLU B 1 60 ? -18.107 41.824 -30.163 1.00 45.88 60 GLU B O 1
ATOM 1444 N N .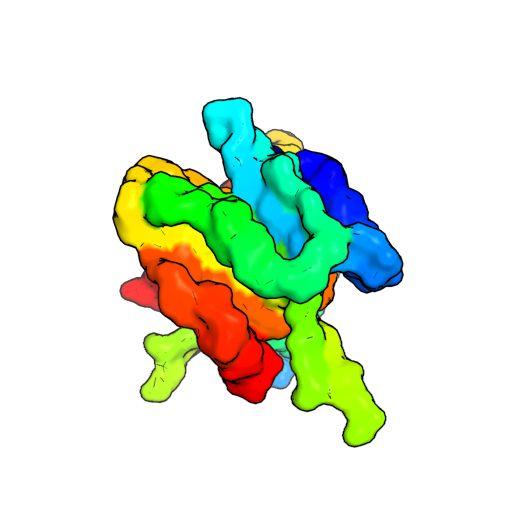 ASP B 1 61 ? -20.242 41.661 -29.455 1.00 43.34 61 ASP B N 1
ATOM 1445 C CA . ASP B 1 61 ? -19.969 42.075 -28.079 1.00 43.96 61 ASP B CA 1
ATOM 1446 C C . ASP B 1 61 ? -20.464 41.065 -27.032 1.00 44.18 61 ASP B C 1
ATOM 1447 O O . ASP B 1 61 ? -20.749 41.435 -25.886 1.00 43.94 61 ASP B O 1
ATOM 1452 N N . GLU B 1 62 ? -20.580 39.796 -27.430 1.00 43.76 62 GLU B N 1
ATOM 1453 C CA . GLU B 1 62 ? -20.960 38.717 -26.512 1.00 43.17 62 GLU B CA 1
ATOM 1454 C C . GLU B 1 62 ? -20.168 37.452 -26.810 1.00 42.64 62 GLU B C 1
ATOM 1455 O O . GLU B 1 62 ? -19.788 37.211 -27.951 1.00 42.23 62 GLU B O 1
ATOM 1461 N N . CYS B 1 63 ? -19.955 36.640 -25.780 1.00 40.91 63 CYS B N 1
ATOM 1462 C CA . CYS B 1 63 ? -19.348 35.326 -25.938 1.00 41.13 63 CYS B CA 1
ATOM 1463 C C . CYS B 1 63 ? -20.363 34.280 -26.403 1.00 40.45 63 CYS B C 1
ATOM 1464 O O . CYS B 1 63 ? -21.545 34.326 -26.039 1.00 39.29 63 CYS B O 1
ATOM 1467 N N . ARG B 1 64 ? -19.865 33.312 -27.164 1.00 39.51 64 ARG B N 1
ATOM 1468 C CA . ARG B 1 64 ? -20.621 32.116 -27.535 1.00 39.92 64 ARG B CA 1
ATOM 1469 C C . ARG B 1 64 ? -19.659 30.945 -27.618 1.00 38.22 64 ARG B C 1
ATOM 1470 O O . ARG B 1 64 ? -18.434 31.139 -27.655 1.00 40.10 64 ARG B O 1
ATOM 1478 N N . TRP B 1 65 ? -20.212 29.731 -27.628 1.00 35.72 65 TRP B N 1
ATOM 1479 C CA . TRP B 1 65 ? -19.521 28.571 -28.200 1.00 33.79 65 TRP B CA 1
ATOM 1480 C C . TRP B 1 65 ? -20.235 28.185 -29.475 1.00 32.75 65 TRP B C 1
ATOM 1481 O O . TRP B 1 65 ? -21.405 28.520 -29.669 1.00 29.24 65 TRP B O 1
ATOM 1492 N N . ALA B 1 66 ? -19.533 27.480 -30.349 1.00 32.20 66 ALA B N 1
ATOM 1493 C CA . ALA B 1 66 ? -20.159 26.958 -31.552 1.00 33.01 66 ALA B CA 1
ATOM 1494 C C . ALA B 1 66 ? -19.475 25.700 -32.002 1.00 32.35 66 ALA B C 1
ATOM 1495 O O . ALA B 1 66 ? -18.344 25.439 -31.615 1.00 33.09 66 ALA B O 1
ATOM 1497 N N . VAL B 1 67 ? -20.200 24.908 -32.786 1.00 31.20 67 VAL B N 1
ATOM 1498 C CA . VAL B 1 67 ? -19.616 23.817 -33.538 1.00 30.77 67 VAL B CA 1
ATOM 1499 C C . VAL B 1 67 ? -19.914 24.085 -35.011 1.00 29.94 67 VAL B C 1
ATOM 1500 O O . VAL B 1 67 ? -21.028 24.480 -35.361 1.00 29.60 67 VAL B O 1
ATOM 1504 N N . TYR B 1 68 ? -18.902 23.908 -35.851 1.00 29.78 68 TYR B N 1
ATOM 1505 C CA . TYR B 1 68 ? -19.023 24.134 -37.292 1.00 30.16 68 TYR B CA 1
ATOM 1506 C C . TYR B 1 68 ? -18.507 22.907 -38.016 1.00 32.13 68 TYR B C 1
ATOM 1507 O O . TYR B 1 68 ? -17.422 22.404 -37.701 1.00 30.51 68 TYR B O 1
ATOM 1516 N N . ASP B 1 69 ? -19.287 22.420 -38.974 1.00 34.43 69 ASP B N 1
ATOM 1517 C CA . ASP B 1 69 ? -18.878 21.274 -39.770 1.00 38.34 69 ASP B CA 1
ATOM 1518 C C . ASP B 1 69 ? -18.081 21.816 -40.946 1.00 39.88 69 ASP B C 1
ATOM 1519 O O . ASP B 1 69 ? -18.626 22.084 -42.012 1.00 38.81 69 ASP B O 1
ATOM 1524 N N . LEU B 1 70 ? -16.777 21.951 -40.728 1.00 43.01 70 LEU B N 1
ATOM 1525 C CA . LEU B 1 70 ? -15.887 22.616 -41.663 1.00 46.03 70 LEU B CA 1
ATOM 1526 C C . LEU B 1 70 ? -15.485 21.687 -42.799 1.00 48.56 70 LEU B C 1
ATOM 1527 O O . LEU B 1 70 ? -14.911 20.633 -42.559 1.00 50.35 70 LEU B O 1
ATOM 1532 N N . GLU B 1 71 ? -15.793 22.096 -44.026 1.00 52.91 71 GLU B N 1
ATOM 1533 C CA . GLU B 1 71 ? -15.428 21.370 -45.246 1.00 58.27 71 GLU B CA 1
ATOM 1534 C C . GLU B 1 71 ? -14.204 22.006 -45.903 1.00 54.73 71 GLU B C 1
ATOM 1535 O O . GLU B 1 71 ? -14.075 23.237 -45.921 1.00 54.38 71 GLU B O 1
ATOM 1541 N N . TYR B 1 72 ? -13.317 21.169 -46.438 1.00 55.59 72 TYR B N 1
ATOM 1542 C CA . TYR B 1 72 ? -12.153 21.651 -47.189 1.00 59.55 72 TYR B CA 1
ATOM 1543 C C . TYR B 1 72 ? -11.627 20.569 -48.170 1.00 58.72 72 TYR B C 1
ATOM 1544 O O . TYR B 1 72 ? -11.671 19.386 -47.855 1.00 60.23 72 TYR B O 1
ATOM 1553 N N . GLU B 1 73 ? -11.164 20.976 -49.360 1.00 60.92 73 GLU B N 1
ATOM 1554 C CA . GLU B 1 73 ? -10.470 20.067 -50.313 1.00 59.86 73 GLU B CA 1
ATOM 1555 C C . GLU B 1 73 ? -8.970 20.300 -50.311 1.00 62.68 73 GLU B C 1
ATOM 1556 O O . GLU B 1 73 ? -8.315 20.139 -49.291 1.00 65.62 73 GLU B O 1
ATOM 1562 N N . ALA B 1 78 ? -8.718 14.752 -55.723 1.00 84.75 78 ALA B N 1
ATOM 1563 C CA . ALA B 1 78 ? -9.376 13.531 -55.276 1.00 91.41 78 ALA B CA 1
ATOM 1564 C C . ALA B 1 78 ? -10.813 13.801 -54.813 1.00 94.05 78 ALA B C 1
ATOM 1565 O O . ALA B 1 78 ? -11.767 13.345 -55.446 1.00 94.85 78 ALA B O 1
ATOM 1567 N N . GLY B 1 79 ? -10.955 14.544 -53.714 1.00 94.37 79 GLY B N 1
ATOM 1568 C CA . GLY B 1 79 ? -12.268 14.866 -53.140 1.00 92.15 79 GLY B CA 1
ATOM 1569 C C . GLY B 1 79 ? -12.210 15.920 -52.038 1.00 91.27 79 GLY B C 1
ATOM 1570 O O . GLY B 1 79 ? -11.393 16.846 -52.099 1.00 91.47 79 GLY B O 1
ATOM 1571 N N . LYS B 1 80 ? -13.076 15.775 -51.029 1.00 86.90 80 LYS B N 1
ATOM 1572 C CA . LYS B 1 80 ? -13.189 16.738 -49.919 1.00 82.98 80 LYS B CA 1
ATOM 1573 C C . LYS B 1 80 ? -13.206 16.017 -48.572 1.00 75.19 80 LYS B C 1
ATOM 1574 O O . LYS B 1 80 ? -13.580 14.847 -48.494 1.00 71.24 80 LYS B O 1
ATOM 1580 N N . ARG B 1 81 ? -12.792 16.728 -47.523 1.00 72.99 81 ARG B N 1
ATOM 1581 C CA . ARG B 1 81 ? -12.825 16.215 -46.148 1.00 71.63 81 ARG B CA 1
ATOM 1582 C C . ARG B 1 81 ? -13.517 17.217 -45.230 1.00 66.63 81 ARG B C 1
ATOM 1583 O O . ARG B 1 81 ? -13.683 18.409 -45.558 1.00 68.84 81 ARG B O 1
ATOM 1591 N N . ASN B 1 82 ? -13.932 16.711 -44.079 1.00 61.24 82 ASN B N 1
ATOM 1592 C CA . ASN B 1 82 ? -14.667 17.495 -43.097 1.00 58.42 82 ASN B CA 1
ATOM 1593 C C . ASN B 1 82 ? -14.016 17.411 -41.725 1.00 54.52 82 ASN B C 1
ATOM 1594 O O . ASN B 1 82 ? -13.404 16.405 -41.389 1.00 51.61 82 ASN B O 1
ATOM 1599 N N . LYS B 1 83 ? -14.128 18.488 -40.952 1.00 52.04 83 LYS B N 1
ATOM 1600 C CA . LYS B 1 83 ? -13.641 18.501 -39.580 1.00 49.35 83 LYS B CA 1
ATOM 1601 C C . LYS B 1 83 ? -14.606 19.244 -38.681 1.00 46.20 83 LYS B C 1
ATOM 1602 O O . LYS B 1 83 ? -14.937 20.396 -38.935 1.00 46.91 83 LYS B O 1
ATOM 1608 N N . LEU B 1 84 ? -15.067 18.564 -37.636 1.00 43.83 84 LEU B N 1
ATOM 1609 C CA . LEU B 1 84 ? -15.953 19.169 -36.652 1.00 41.73 84 LEU B CA 1
ATOM 1610 C C . LEU B 1 84 ? -15.102 20.093 -35.796 1.00 40.33 84 LEU B C 1
ATOM 1611 O O . LEU B 1 84 ? -14.117 19.660 -35.182 1.00 40.43 84 LEU B O 1
ATOM 1616 N N . THR B 1 85 ? -15.470 21.369 -35.804 1.00 37.79 85 THR B N 1
ATOM 1617 C CA . THR B 1 85 ? -14.674 22.431 -35.239 1.00 35.51 85 THR B CA 1
ATOM 1618 C C . THR B 1 85 ? -15.411 23.084 -34.077 1.00 34.12 85 THR B C 1
ATOM 1619 O O . THR B 1 85 ? -16.476 23.645 -34.269 1.00 31.50 85 THR B O 1
ATOM 1623 N N . PHE B 1 86 ? -14.820 23.019 -32.884 1.00 34.36 86 PHE B N 1
ATOM 1624 C CA . PHE B 1 86 ? -15.305 23.752 -31.715 1.00 34.08 86 PHE B CA 1
ATOM 1625 C C . PHE B 1 86 ? -14.692 25.154 -31.692 1.00 34.15 86 PHE B C 1
ATOM 1626 O O . PHE B 1 86 ? -13.493 25.311 -31.888 1.00 34.83 86 PHE B O 1
ATOM 1634 N N . VAL B 1 87 ? -15.526 26.161 -31.432 1.00 35.31 87 VAL B N 1
ATOM 1635 C CA . VAL B 1 87 ? -15.126 27.571 -31.450 1.00 35.11 87 VAL B CA 1
ATOM 1636 C C . VAL B 1 87 ? -15.507 28.188 -30.119 1.00 34.44 87 VAL B C 1
ATOM 1637 O O . VAL B 1 87 ? -16.674 28.162 -29.752 1.00 33.90 87 VAL B O 1
ATOM 1641 N N . SER B 1 88 ? -14.527 28.701 -29.381 1.00 34.83 88 SER B N 1
ATOM 1642 C CA . SER B 1 88 ? -14.803 29.544 -28.220 1.00 35.86 88 SER B CA 1
ATOM 1643 C C . SER B 1 88 ? -14.737 30.984 -28.710 1.00 34.35 88 SER B C 1
ATOM 1644 O O . SER B 1 88 ? -13.673 31.458 -29.107 1.00 34.15 88 SER B O 1
ATOM 1647 N N . TRP B 1 89 ? -15.880 31.661 -28.714 1.00 32.87 89 TRP B N 1
ATOM 1648 C CA . TRP B 1 89 ? -15.962 33.060 -29.149 1.00 31.44 89 TRP B CA 1
ATOM 1649 C C . TRP B 1 89 ? -15.928 33.949 -27.916 1.00 30.42 89 TRP B C 1
ATOM 1650 O O . TRP B 1 89 ? -16.785 33.838 -27.047 1.00 29.96 89 TRP B O 1
ATOM 1661 N N . ALA B 1 90 ? -14.909 34.799 -27.830 1.00 31.01 90 ALA B N 1
ATOM 1662 C CA . ALA B 1 90 ? -14.663 35.628 -26.642 1.00 31.46 90 ALA B CA 1
ATOM 1663 C C . ALA B 1 90 ? -14.115 36.975 -27.110 1.00 34.14 90 ALA B C 1
ATOM 1664 O O . ALA B 1 90 ? -12.926 37.256 -26.939 1.00 33.35 90 ALA B O 1
ATOM 1666 N N . PRO B 1 91 ? -14.984 37.803 -27.730 1.00 35.37 91 PRO B N 1
ATOM 1667 C CA . PRO B 1 91 ? -14.543 39.064 -28.301 1.00 36.33 91 PRO B CA 1
ATOM 1668 C C . PRO B 1 91 ? -14.181 40.076 -27.215 1.00 37.63 91 PRO B C 1
ATOM 1669 O O . PRO B 1 91 ? -14.793 40.069 -26.141 1.00 35.75 91 PRO B O 1
ATOM 1673 N N . ASP B 1 92 ? -13.200 40.927 -27.517 1.00 38.88 92 ASP B N 1
ATOM 1674 C CA . ASP B 1 92 ? -12.638 41.889 -26.554 1.00 39.89 92 ASP B CA 1
ATOM 1675 C C . ASP B 1 92 ? -13.707 42.781 -25.910 1.00 42.52 92 ASP B C 1
ATOM 1676 O O . ASP B 1 92 ? -13.673 43.019 -24.703 1.00 41.00 92 ASP B O 1
ATOM 1681 N N . SER B 1 93 ? -14.666 43.239 -26.716 1.00 43.97 93 SER B N 1
ATOM 1682 C CA . SER B 1 93 ? -15.725 44.140 -26.247 1.00 46.26 93 SER B CA 1
ATOM 1683 C C . SER B 1 93 ? -16.812 43.479 -25.389 1.00 47.67 93 SER B C 1
ATOM 1684 O O . SER B 1 93 ? -17.641 44.187 -24.827 1.00 50.32 93 SER B O 1
ATOM 1687 N N . ALA B 1 94 ? -16.825 42.147 -25.289 1.00 49.04 94 ALA B N 1
ATOM 1688 C CA . ALA B 1 94 ? -17.717 41.454 -24.352 1.00 49.57 94 ALA B CA 1
ATOM 1689 C C . ALA B 1 94 ? -17.341 41.766 -22.909 1.00 51.11 94 ALA B C 1
ATOM 1690 O O . ALA B 1 94 ? -16.170 42.004 -22.603 1.00 49.11 94 ALA B O 1
ATOM 1692 N N . LYS B 1 95 ? -18.340 41.763 -22.026 1.00 54.55 95 LYS B N 1
ATOM 1693 C CA . LYS B 1 95 ? -18.115 42.032 -20.605 1.00 57.41 95 LYS B CA 1
ATOM 1694 C C . LYS B 1 95 ? -17.268 40.917 -19.973 1.00 59.44 95 LYS B C 1
ATOM 1695 O O . LYS B 1 95 ? -17.392 39.751 -20.341 1.00 57.64 95 LYS B O 1
ATOM 1701 N N . MET B 1 96 ? -16.395 41.293 -19.043 1.00 61.40 96 MET B N 1
ATOM 1702 C CA . MET B 1 96 ? -15.492 40.349 -18.399 1.00 61.72 96 MET B CA 1
ATOM 1703 C C . MET B 1 96 ? -16.233 39.310 -17.551 1.00 57.38 96 MET B C 1
ATOM 1704 O O . MET B 1 96 ? -15.846 38.145 -17.542 1.00 55.44 96 MET B O 1
ATOM 1709 N N . LYS B 1 97 ? -17.281 39.735 -16.850 1.00 56.05 97 LYS B N 1
ATOM 1710 C CA . LYS B 1 97 ? -18.168 38.827 -16.107 1.00 56.10 97 LYS B CA 1
ATOM 1711 C C . LYS B 1 97 ? -18.698 37.704 -16.995 1.00 53.86 97 LYS B C 1
ATOM 1712 O O . LYS B 1 97 ? -18.789 36.555 -16.558 1.00 53.24 97 LYS B O 1
ATOM 1718 N N . GLN B 1 98 ? -19.036 38.041 -18.241 1.00 52.17 98 GLN B N 1
ATOM 1719 C CA . GLN B 1 98 ? -19.497 37.048 -19.215 1.00 49.99 98 GLN B CA 1
ATOM 1720 C C . GLN B 1 98 ? -18.356 36.149 -19.687 1.00 46.67 98 GLN B C 1
ATOM 1721 O O . GLN B 1 98 ? -18.526 34.937 -19.750 1.00 45.17 98 GLN B O 1
ATOM 1727 N N . LYS B 1 99 ? -17.203 36.743 -20.001 1.00 45.03 99 LYS B N 1
ATOM 1728 C CA . LYS B 1 99 ? -16.016 35.975 -20.404 1.00 45.59 99 LYS B CA 1
ATOM 1729 C C . LYS B 1 99 ? -15.571 34.967 -19.325 1.00 46.20 99 LYS B C 1
ATOM 1730 O O . LYS B 1 99 ? -15.170 33.847 -19.647 1.00 43.50 99 LYS B O 1
ATOM 1736 N N . MET B 1 100 ? -15.643 35.377 -18.056 1.00 48.18 100 MET B N 1
ATOM 1737 C CA . MET B 1 100 ? -15.296 34.506 -16.938 1.00 50.15 100 MET B CA 1
ATOM 1738 C C . MET B 1 100 ? -16.284 33.342 -16.822 1.00 47.84 100 MET B C 1
ATOM 1739 O O . MET B 1 100 ? -15.872 32.221 -16.515 1.00 46.83 100 MET B O 1
ATOM 1744 N N . ALA B 1 101 ? -17.572 33.605 -17.059 1.00 44.68 101 ALA B N 1
ATOM 1745 C CA . ALA B 1 101 ? -18.610 32.566 -16.951 1.00 43.21 101 ALA B CA 1
ATOM 1746 C C . ALA B 1 101 ? -18.487 31.519 -18.053 1.00 42.26 101 ALA B C 1
ATOM 1747 O O . ALA B 1 101 ? -18.582 30.315 -17.791 1.00 41.17 101 ALA B O 1
ATOM 1749 N N . TYR B 1 102 ? -18.261 31.983 -19.279 1.00 41.80 102 TYR B N 1
ATOM 1750 C CA . TYR B 1 102 ? -18.037 31.086 -20.419 1.00 41.32 102 TYR B CA 1
ATOM 1751 C C . TYR B 1 102 ? -16.753 30.282 -20.236 1.00 40.95 102 TYR B C 1
ATOM 1752 O O . TYR B 1 102 ? -16.750 29.074 -20.455 1.00 41.48 102 TYR B O 1
ATOM 1761 N N . ALA B 1 103 ? -15.676 30.952 -19.827 1.00 41.32 103 ALA B N 1
ATOM 1762 C CA . ALA B 1 103 ? -14.403 30.281 -19.530 1.00 42.17 103 ALA B CA 1
ATOM 1763 C C . ALA B 1 103 ? -14.549 29.148 -18.506 1.00 43.55 103 ALA B C 1
ATOM 1764 O O . ALA B 1 103 ? -13.978 28.080 -18.694 1.00 42.71 103 ALA B O 1
ATOM 1766 N N . SER B 1 104 ? -15.321 29.380 -17.443 1.00 45.35 104 SER B N 1
ATOM 1767 C CA . SER B 1 104 ? -15.502 28.380 -16.380 1.00 47.98 104 SER B CA 1
ATOM 1768 C C . SER B 1 104 ? -16.576 27.319 -16.677 1.00 48.93 104 SER B C 1
ATOM 1769 O O . SER B 1 104 ? -16.622 26.297 -15.999 1.00 50.70 104 SER B O 1
ATOM 1772 N N . SER B 1 105 ? -17.423 27.547 -17.680 1.00 49.62 105 SER B N 1
ATOM 1773 C CA . SER B 1 105 ? -18.362 26.523 -18.156 1.00 50.05 105 SER B CA 1
ATOM 1774 C C . SER B 1 105 ? -17.942 25.790 -19.450 1.00 49.33 105 SER B C 1
ATOM 1775 O O . SER B 1 105 ? -18.490 24.736 -19.742 1.00 51.11 105 SER B O 1
ATOM 1778 N N . LYS B 1 106 ? -16.971 26.320 -20.193 1.00 47.99 106 LYS B N 1
ATOM 1779 C CA . LYS B 1 106 ? -16.565 25.755 -21.489 1.00 50.09 106 LYS B CA 1
ATOM 1780 C C . LYS B 1 106 ? -16.413 24.234 -21.479 1.00 51.66 106 LYS B C 1
ATOM 1781 O O . LYS B 1 106 ? -17.068 23.539 -22.255 1.00 52.97 106 LYS B O 1
ATOM 1787 N N . ASP B 1 107 ? -15.549 23.733 -20.600 1.00 51.55 107 ASP B N 1
ATOM 1788 C CA . ASP B 1 107 ? -15.158 22.315 -20.576 1.00 50.74 107 ASP B CA 1
ATOM 1789 C C . ASP B 1 107 ? -16.314 21.359 -20.335 1.00 50.88 107 ASP B C 1
ATOM 1790 O O . ASP B 1 107 ? -16.252 20.215 -20.764 1.00 47.52 107 ASP B O 1
ATOM 1795 N N . ILE B 1 108 ? -17.355 21.830 -19.649 1.00 53.08 108 ILE B N 1
ATOM 1796 C CA . ILE B 1 108 ? -18.570 21.048 -19.454 1.00 54.69 108 ILE B CA 1
ATOM 1797 C C . ILE B 1 108 ? -19.119 20.686 -20.830 1.00 55.09 108 ILE B C 1
ATOM 1798 O O . ILE B 1 108 ? -19.328 19.509 -21.127 1.00 57.56 108 ILE B O 1
ATOM 1803 N N . LEU B 1 109 ? -19.360 21.708 -21.652 1.00 54.53 109 LEU B N 1
ATOM 1804 C CA . LEU B 1 109 ? -19.876 21.524 -23.015 1.00 51.32 109 LEU B CA 1
ATOM 1805 C C . LEU B 1 109 ? -18.882 20.776 -23.898 1.00 49.78 109 LEU B C 1
ATOM 1806 O O . LEU B 1 109 ? -19.257 19.850 -24.605 1.00 51.63 109 LEU B O 1
ATOM 1811 N N . ARG B 1 110 ? -17.617 21.169 -23.841 1.00 50.98 110 ARG B N 1
ATOM 1812 C CA . ARG B 1 110 ? -16.585 20.601 -24.721 1.00 51.30 110 ARG B CA 1
ATOM 1813 C C . ARG B 1 110 ? -16.383 19.092 -24.504 1.00 51.64 110 ARG B C 1
ATOM 1814 O O . ARG B 1 110 ? -16.217 18.345 -25.471 1.00 48.45 110 ARG B O 1
ATOM 1822 N N . ARG B 1 111 ? -16.391 18.667 -23.239 1.00 50.17 111 ARG B N 1
ATOM 1823 C CA . ARG B 1 111 ? -16.234 17.250 -22.874 1.00 48.98 111 ARG B CA 1
ATOM 1824 C C . ARG B 1 111 ? -17.402 16.391 -23.383 1.00 47.14 111 ARG B C 1
ATOM 1825 O O . ARG B 1 111 ? -17.214 15.228 -23.743 1.00 45.39 111 ARG B O 1
ATOM 1833 N N . ALA B 1 112 ? -18.599 16.970 -23.415 1.00 45.87 112 ALA B N 1
ATOM 1834 C CA . ALA B 1 112 ? -19.801 16.267 -23.870 1.00 45.43 112 ALA B CA 1
ATOM 1835 C C . ALA B 1 112 ? -19.870 16.018 -25.388 1.00 45.58 112 ALA B C 1
ATOM 1836 O O . ALA B 1 112 ? -20.595 15.131 -25.824 1.00 46.12 112 ALA B O 1
ATOM 1838 N N . LEU B 1 113 ? -19.141 16.801 -26.182 1.00 46.68 113 LEU B N 1
ATOM 1839 C CA . LEU B 1 113 ? -19.149 16.663 -27.639 1.00 49.01 113 LEU B CA 1
ATOM 1840 C C . LEU B 1 113 ? -18.028 15.722 -28.102 1.00 51.42 113 LEU B C 1
ATOM 1841 O O . LEU B 1 113 ? -16.841 16.052 -28.033 1.00 54.06 113 LEU B O 1
ATOM 1846 N N . THR B 1 114 ? -18.422 14.554 -28.598 1.00 54.79 114 THR B N 1
ATOM 1847 C CA . THR B 1 114 ? -17.489 13.493 -28.974 1.00 56.30 114 THR B CA 1
ATOM 1848 C C . THR B 1 114 ? -17.055 13.683 -30.447 1.00 51.93 114 THR B C 1
ATOM 1849 O O . THR B 1 114 ? -17.869 14.031 -31.307 1.00 52.16 114 THR B O 1
ATOM 1853 N N . GLY B 1 115 ? -15.764 13.495 -30.716 1.00 49.16 115 GLY B N 1
ATOM 1854 C CA . GLY B 1 115 ? -15.231 13.542 -32.080 1.00 49.45 115 GLY B CA 1
ATOM 1855 C C . GLY B 1 115 ? -14.941 14.917 -32.674 1.00 49.51 115 GLY B C 1
ATOM 1856 O O . GLY B 1 115 ? -14.884 15.061 -33.907 1.00 50.64 115 GLY B O 1
ATOM 1857 N N . ILE B 1 116 ? -14.745 15.926 -31.821 1.00 47.90 116 ILE B N 1
ATOM 1858 C CA . ILE B 1 116 ? -14.302 17.245 -32.281 1.00 45.82 116 ILE B CA 1
ATOM 1859 C C . ILE B 1 116 ? -12.876 17.086 -32.810 1.00 45.77 116 ILE B C 1
ATOM 1860 O O . ILE B 1 116 ? -12.014 16.547 -32.113 1.00 47.40 116 ILE B O 1
ATOM 1865 N N . ALA B 1 117 ? -12.639 17.558 -34.032 1.00 44.90 117 ALA B N 1
ATOM 1866 C CA . ALA B 1 117 ? -11.339 17.429 -34.686 1.00 46.83 117 ALA B CA 1
ATOM 1867 C C . ALA B 1 117 ? -10.431 18.645 -34.485 1.00 47.97 117 ALA B C 1
ATOM 1868 O O . ALA B 1 117 ? -9.216 18.473 -34.414 1.00 53.11 117 ALA B O 1
ATOM 1870 N N . VAL B 1 118 ? -11.002 19.855 -34.451 1.00 48.08 118 VAL B N 1
ATOM 1871 C CA . VAL B 1 118 ? -10.237 21.088 -34.211 1.00 49.09 118 VAL B CA 1
ATOM 1872 C C . VAL B 1 118 ? -10.926 22.027 -33.226 1.00 46.74 118 VAL B C 1
ATOM 1873 O O . VAL B 1 118 ? -12.142 22.043 -33.125 1.00 42.47 118 VAL B O 1
ATOM 1877 N N . GLU B 1 119 ? -10.116 22.813 -32.519 1.00 48.55 119 GLU B N 1
ATOM 1878 C CA . GLU B 1 119 ? -10.586 23.851 -31.602 1.00 50.02 119 GLU B CA 1
ATOM 1879 C C . GLU B 1 119 ? -10.038 25.220 -32.009 1.00 48.22 119 GLU B C 1
ATOM 1880 O O . GLU B 1 119 ? -8.872 25.343 -32.400 1.00 45.79 119 GLU B O 1
ATOM 1886 N N . ILE B 1 120 ? -10.885 26.239 -31.887 1.00 45.42 120 ILE B N 1
ATOM 1887 C CA . ILE B 1 120 ? -10.528 27.618 -32.170 1.00 43.41 120 ILE B CA 1
ATOM 1888 C C . ILE B 1 120 ? -10.916 28.462 -30.961 1.00 43.45 120 ILE B C 1
ATOM 1889 O O . ILE B 1 120 ? -11.999 28.295 -30.403 1.00 44.36 120 ILE B O 1
ATOM 1894 N N . GLN B 1 121 ? -10.013 29.344 -30.546 1.00 43.80 121 GLN B N 1
ATOM 1895 C CA . GLN B 1 121 ? -10.297 30.371 -29.571 1.00 45.51 121 GLN B CA 1
ATOM 1896 C C . GLN B 1 121 ? -10.264 31.656 -30.395 1.00 43.60 121 GLN B C 1
ATOM 1897 O O . GLN B 1 121 ? -9.242 31.983 -30.998 1.00 43.18 121 GLN B O 1
ATOM 1903 N N . GLY B 1 122 ? -11.377 32.383 -30.420 1.00 42.05 122 GLY B N 1
ATOM 1904 C CA . GLY B 1 122 ? -11.493 33.615 -31.206 1.00 40.02 122 GLY B CA 1
ATOM 1905 C C . GLY B 1 122 ? -11.784 34.828 -30.339 1.00 39.23 122 GLY B C 1
ATOM 1906 O O . GLY B 1 122 ? -12.751 34.819 -29.587 1.00 37.67 122 GLY B O 1
ATOM 1907 N N . THR B 1 123 ? -10.916 35.841 -30.416 1.00 39.59 123 THR B N 1
ATOM 1908 C CA . THR B 1 123 ? -11.085 37.125 -29.709 1.00 40.64 123 THR B CA 1
ATOM 1909 C C . THR B 1 123 ? -11.409 38.303 -30.629 1.00 40.53 123 THR B C 1
ATOM 1910 O O . THR B 1 123 ? -11.644 39.425 -30.165 1.00 40.82 123 THR B O 1
ATOM 1914 N N . ASP B 1 124 ? -11.394 38.056 -31.929 1.00 40.57 124 ASP B N 1
ATOM 1915 C CA . ASP B 1 124 ? -11.664 39.072 -32.911 1.00 42.04 124 ASP B CA 1
ATOM 1916 C C . ASP B 1 124 ? -12.162 38.391 -34.157 1.00 40.16 124 ASP B C 1
ATOM 1917 O O . ASP B 1 124 ? -11.859 37.224 -34.360 1.00 39.21 124 ASP B O 1
ATOM 1922 N N . PHE B 1 125 ? -12.886 39.114 -35.010 1.00 39.81 125 PHE B N 1
ATOM 1923 C CA . PHE B 1 125 ? -13.443 38.499 -36.212 1.00 38.31 125 PHE B CA 1
ATOM 1924 C C . PHE B 1 125 ? -12.405 37.899 -37.177 1.00 36.35 125 PHE B C 1
ATOM 1925 O O . PHE B 1 125 ? -12.699 36.907 -37.842 1.00 37.74 125 PHE B O 1
ATOM 1933 N N . SER B 1 126 ? -11.194 38.451 -37.225 1.00 33.70 126 SER B N 1
ATOM 1934 C CA . SER B 1 126 ? -10.127 37.882 -38.077 1.00 33.51 126 SER B CA 1
ATOM 1935 C C . SER B 1 126 ? -9.688 36.480 -37.634 1.00 33.90 126 SER B C 1
ATOM 1936 O O . SER B 1 126 ? -9.229 35.67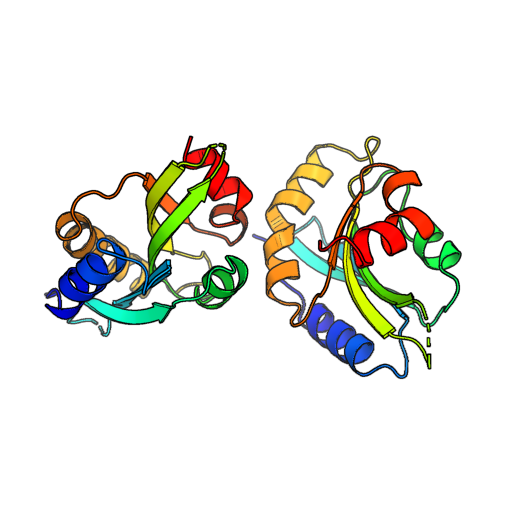3 -38.455 1.00 36.10 126 SER B O 1
ATOM 1939 N N . GLU B 1 127 ? -9.832 36.200 -36.342 1.00 33.02 127 GLU B N 1
ATOM 1940 C CA . GLU B 1 127 ? -9.469 34.901 -35.770 1.00 34.24 127 GLU B CA 1
ATOM 1941 C C . GLU B 1 127 ? -10.480 33.774 -36.056 1.00 33.47 127 GLU B C 1
ATOM 1942 O O . GLU B 1 127 ? -10.147 32.591 -35.907 1.00 31.70 127 GLU B O 1
ATOM 1948 N N . VAL B 1 128 ? -11.690 34.140 -36.477 1.00 33.37 128 VAL B N 1
ATOM 1949 C CA . VAL B 1 128 ? -12.700 33.164 -36.918 1.00 34.73 128 VAL B CA 1
ATOM 1950 C C . VAL B 1 128 ? -13.054 33.289 -38.406 1.00 33.17 128 VAL B C 1
ATOM 1951 O O . VAL B 1 128 ? -13.991 32.645 -38.870 1.00 31.03 128 VAL B O 1
ATOM 1955 N N . ALA B 1 129 ? -12.307 34.111 -39.144 1.00 33.76 129 ALA B N 1
ATOM 1956 C CA . ALA B 1 129 ? -12.461 34.219 -40.604 1.00 34.77 129 ALA B CA 1
ATOM 1957 C C . ALA B 1 129 ? -12.174 32.867 -41.247 1.00 35.83 129 ALA B C 1
ATOM 1958 O O . ALA B 1 129 ? -11.301 32.136 -40.774 1.00 33.76 129 ALA B O 1
ATOM 1960 N N . HIS B 1 130 ? -12.879 32.568 -42.337 1.00 36.39 130 HIS B N 1
ATOM 1961 C CA . HIS B 1 130 ? -12.875 31.234 -42.921 1.00 38.06 130 HIS B CA 1
ATOM 1962 C C . HIS B 1 130 ? -11.465 30.731 -43.237 1.00 40.73 130 HIS B C 1
ATOM 1963 O O . HIS B 1 130 ? -11.106 29.629 -42.839 1.00 39.19 130 HIS B O 1
ATOM 1970 N N . GLU B 1 131 ? -10.661 31.567 -43.892 1.00 44.63 131 GLU B N 1
ATOM 1971 C CA . GLU B 1 131 ? -9.287 31.206 -44.267 1.00 47.71 131 GLU B CA 1
ATOM 1972 C C . GLU B 1 131 ? -8.419 30.870 -43.039 1.00 47.31 131 GLU B C 1
ATOM 1973 O O . GLU B 1 131 ? -7.630 29.925 -43.072 1.00 44.47 131 GLU B O 1
ATOM 1979 N N . ASN B 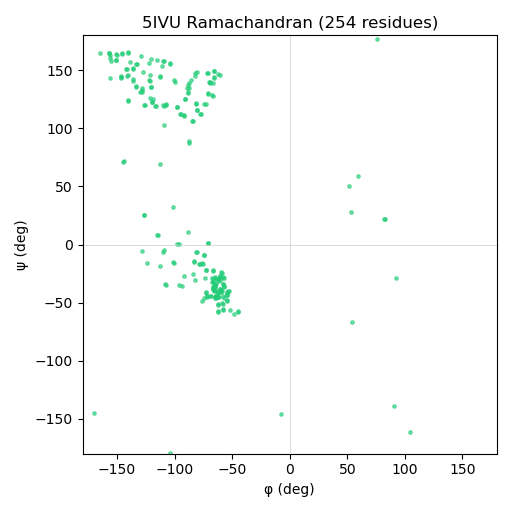1 132 ? -8.573 31.649 -41.971 1.00 45.94 132 ASN B N 1
ATOM 1980 C CA . ASN B 1 132 ? -7.821 31.439 -40.731 1.00 45.95 132 ASN B CA 1
ATOM 1981 C C . ASN B 1 132 ? -8.222 30.110 -40.070 1.00 44.40 132 ASN B C 1
ATOM 1982 O O . ASN B 1 132 ? -7.371 29.388 -39.531 1.00 43.87 132 ASN B O 1
ATOM 1987 N N . VAL B 1 133 ? -9.509 29.780 -40.152 1.00 41.32 133 VAL B N 1
ATOM 1988 C CA . VAL B 1 133 ? -10.034 28.525 -39.607 1.00 40.31 133 VAL B CA 1
ATOM 1989 C C . VAL B 1 133 ? -9.616 27.314 -40.455 1.00 39.90 133 VAL B C 1
ATOM 1990 O O . VAL B 1 133 ? -9.272 26.272 -39.905 1.00 39.06 133 VAL B O 1
ATOM 1994 N N . LEU B 1 134 ? -9.655 27.453 -41.780 1.00 41.90 134 LEU B N 1
ATOM 1995 C CA . LEU B 1 134 ? -9.150 26.423 -42.691 1.00 44.61 134 LEU B CA 1
ATOM 1996 C C . LEU B 1 134 ? -7.653 26.192 -42.474 1.00 44.86 134 LEU B C 1
ATOM 1997 O O . LEU B 1 134 ? -7.205 25.054 -42.457 1.00 42.47 134 LEU B O 1
ATOM 2002 N N . ASP B 1 135 ? -6.886 27.276 -42.350 1.00 47.14 135 ASP B N 1
ATOM 2003 C CA . ASP B 1 135 ? -5.455 27.190 -42.020 1.00 51.80 135 ASP B CA 1
ATOM 2004 C C . ASP B 1 135 ? -5.192 26.340 -40.784 1.00 53.60 135 ASP B C 1
ATOM 2005 O O . ASP B 1 135 ? -4.455 25.369 -40.870 1.00 58.63 135 ASP B O 1
ATOM 2010 N N . LYS B 1 136 ? -5.814 26.690 -39.661 1.00 54.29 136 LYS B N 1
ATOM 2011 C CA . LYS B 1 136 ? -5.666 25.918 -38.420 1.00 56.71 136 LYS B CA 1
ATOM 2012 C C . LYS B 1 136 ? -6.175 24.481 -38.528 1.00 58.56 136 LYS B C 1
ATOM 2013 O O . LYS B 1 136 ? -5.639 23.593 -37.882 1.00 59.44 136 LYS B O 1
ATOM 2019 N N . ALA B 1 137 ? -7.189 24.254 -39.362 1.00 62.21 137 ALA B N 1
ATOM 2020 C CA . ALA B 1 137 ? -7.706 22.899 -39.636 1.00 64.04 137 ALA B CA 1
ATOM 2021 C C . ALA B 1 137 ? -6.780 21.988 -40.473 1.00 65.74 137 ALA B C 1
ATOM 2022 O O . ALA B 1 137 ? -7.180 20.863 -40.815 1.00 71.97 137 ALA B O 1
ATOM 2024 N N . SER B 1 138 ? -5.596 22.469 -40.857 1.00 60.80 138 SER B N 1
ATOM 2025 C CA . SER B 1 138 ? -4.572 21.603 -41.444 1.00 65.60 138 SER B CA 1
ATOM 2026 C C . SER B 1 138 ? -3.192 21.717 -40.778 1.00 66.49 138 SER B C 1
ATOM 2027 O O . SER B 1 138 ? -2.304 20.941 -41.106 1.00 71.72 138 SER B O 1
ATOM 2030 N N . ARG B 1 139 ? -3.010 22.638 -39.830 1.00 66.40 139 ARG B N 1
ATOM 2031 C CA . ARG B 1 139 ? -1.782 22.680 -39.028 1.00 67.39 139 ARG B CA 1
ATOM 2032 C C . ARG B 1 139 ? -1.981 22.058 -37.630 1.00 68.76 139 ARG B C 1
ATOM 2033 O O . ARG B 1 139 ? -1.327 22.480 -36.673 1.00 71.49 139 ARG B O 1
ATOM 2041 N N . GLY B 1 140 ? -2.846 21.040 -37.520 1.00 67.32 140 GLY B N 1
ATOM 2042 C CA . GLY B 1 140 ? -3.207 20.433 -36.222 1.00 67.54 140 GLY B CA 1
ATOM 2043 C C . GLY B 1 140 ? -4.415 21.115 -35.598 1.00 66.28 140 GLY B C 1
ATOM 2044 O O . GLY B 1 140 ? -5.368 21.413 -36.294 1.00 69.52 140 GLY B O 1
ATOM 2045 N N . HIS B 1 141 ? -4.389 21.331 -34.286 1.00 67.25 141 HIS B N 1
ATOM 2046 C CA . HIS B 1 141 ? -5.414 22.123 -33.552 1.00 69.79 141 HIS B CA 1
ATOM 2047 C C . HIS B 1 141 ? -6.720 21.381 -33.362 1.00 66.17 141 HIS B C 1
ATOM 2048 O O . HIS B 1 141 ? -7.500 21.711 -32.470 1.00 64.62 141 HIS B O 1
#

InterPro domains:
  IPR002108 Actin-depolymerising factor homology domain [PF00241] (6-137)
  IPR002108 Actin-depolymerising factor homology domain [PS51263] (6-138)
  IPR002108 Actin-depolymerising factor homology domain [SM00102] (11-138)
  IPR017904 ADF/Cofilin [PTHR11913] (4-137)
  IPR017904 ADF/Cofilin [cd11286] (5-137)
  IPR029006 ADF-H/Gelsolin-like domain superfamily [G3DSA:3.40.20.10] (1-140)

Foldseek 3Di:
DEEEDPVLLVVLVVCVPDQPFFKWKWDCPVYYIDTPDTDNDPDVVVVLVPLDQAAWIWMWGFDWADVIDTFTEIETEAEPNHDVVRVVVCVVCVCVSVVSRPRHQYYFYDHHSVSVPNVNVVVRSD/DEEEDPVLLVVLVVVVVPDAFFKWKWDQDDVRRYIDTPDTDRDPDVVVVLVPQDQAAWIKMWGFDWDDVDIDTFTEIETEAEPNHDVVRVVSCVVCVCVSVVSRPRHFYYFYHHHSVSSPNVNVVVRSPVGD

CATH classification: 3.40.20.10

Solvent-accessible surface area: 14036 Å² total; per-residue (Å²): 118,50,85,49,54,114,37,0,44,109,20,1,85,81,5,78,134,49,205,151,26,31,2,0,0,0,41,21,81,114,78,58,0,13,39,74,85,43,17,119,24,122,72,16,65,73,1,7,64,36,0,31,109,82,64,0,17,3,0,0,6,29,0,67,32,168,116,122,173,82,63,27,0,2,2,10,3,20,5,100,78,6,159,136,176,46,55,108,29,12,67,92,3,51,95,67,0,53,215,29,3,89,57,23,57,21,98,7,114,0,50,53,18,17,59,0,12,71,131,50,3,50,96,126,0,120,109,54,85,50,39,119,45,0,54,116,21,2,88,72,1,72,112,51,161,133,23,30,1,0,0,0,29,15,49,134,174,58,68,23,0,6,40,73,86,46,15,120,24,119,71,16,98,73,0,37,81,32,3,31,128,82,65,0,17,3,0,0,6,21,0,66,44,173,174,52,128,152,76,42,27,0,2,2,10,3,19,5,106,81,6,162,117,163,41,46,119,23,13,70,60,2,51,21,34,0,31,64,31,3,95,53,23,47,1,72,7,114,0,52,71,85,68,63,0,35,71,145,53,4,52,68,57,0,87,144,42,103

Organism: NCBI:txid467200

B-factor: mean 48.64, std 13.3, range [25.98, 103.19]

Secondary structure (DSSP, 8-state):
--EE-HHHHHHHHHHHSSSS-SEEEEEE---EEEEEEEE----HHHHHHHS-TTS-EEEEEEEEE---EEEEEEEEE--TTS-HHHHHHHHHHHHHHHHHSTT--EEEEESSGGGSSHHHHHHHT-/--EE-HHHHHHHHHHHTSSS-SEEEEEEETTTTEEEEEEEE----HHHHHHTS-TTS-EEEEEEEEE----EEEEEEEEE--TTS-HHHHHHHHHHHHHHHHHSTT--EEEEESSGGGSSHHHHHHHTTS--

Nearest PDB structures (foldseek):
  5ivu-assembly1_A  TM=1.008E+00  e=4.110E-28  Streptomyces griseoflavus
  5ivu-assembly2_B  TM=1.001E+00  e=3.669E-25  Streptomyces griseoflavus
  4ked-assembly2_B  TM=9.845E-01  e=1.204E-17  Saccharomyces cerevisiae S288C
  4kee-assembly1_A  TM=9.635E-01  e=1.768E-17  Saccharomyces cerevisiae S288C
  4kef-assembly1_A  TM=9.682E-01  e=3.579E-17  Saccharomyces cerevisiae S288C

Radius of gyration: 20.48 Å; Cα contacts (8 Å, |Δi|>4): 474; chains: 2; bounding box: 44×48×63 Å